Protein AF-A0A1B6JE40-F1 (afdb_monomer_lite)

InterPro domains:
  IPR001007 VWFC domain [PS01208] (186-233)
  IPR001007 VWFC domain [PS50184] (159-234)
  IPR001007 VWFC domain [SM00214] (167-233)
  IPR002919 Trypsin Inhibitor-like, cysteine rich domain [PF01826] (110-167)
  IPR014853 VWF/SSPO/Zonadhesin-like, cysteine-rich domain [PF08742] (44-107)
  IPR014853 VWF/SSPO/Zonadhesin-like, cysteine-rich domain [SM00832] (37-107)
  IPR036084 Serine protease inhibitor-like superfamily [SSF57567] (106-167)
  IPR052749 Alpha-tectorin [PTHR46160] (2-254)

pLDDT: mean 84.27, std 11.54, range [49.25, 97.31]

Secondary structure (DSSP, 8-state):
--HHHHHHHT--S---TTS----------------PPPGGG-SGGGGG-TTTTTTTTTTS-SHHHHHHHHHHHHTT---SHHHHHHHHHHHHHTT------BTTBS---PPTT-EEEEEE-SS--BTTTHHHHHH-GGG--SPPEEEEEPPTTEEEETTEEEEGGGSS-SSTT---TT-EEEEETTEEEEEETTTEEEEEEPPPPSSPP-PPTTEEEEEE---TT-SS-EEEEEEPP------PPPPP-----TTEEEEEEE-TTS-EEEEEEESSTT---

Foldseek 3Di:
DDPVVVVVVPDDDDDDVVPDCPVDPDLPPPVDPQDADPPVPHLLCLCVVCLFPVVQCVPDPSVVLSVVLSVCSSSVNRPAVVSVVVSQVVSLVVVHFTPNDDPVHPHDDDDPQWDWDSWALQDFFALVCVVVCVVPSVVPVGGTHTDTHHDPPWGDDPNHTDHSQQSDAL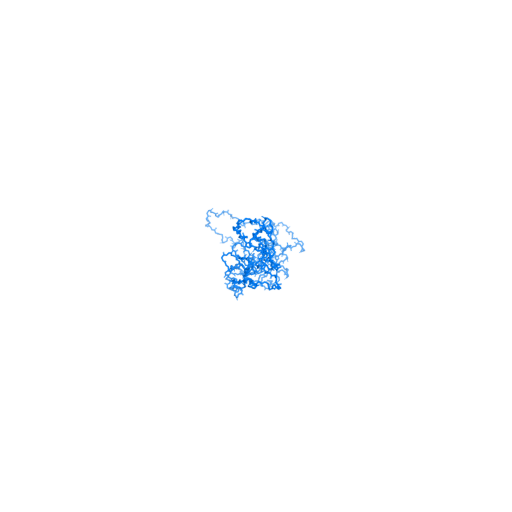DPVRHTAADWDDPALQKIWHQHPPSHIDIDGHDEDPDFPDDDPQWDWDWDDDDSNDPYTDIDTDGDDPPPPPPDDDEDEDDEDDQWDWDWDQDPVRDIYIDTAGVVNPPDD

Radius of gyration: 49.71 Å; chains: 1; bounding box: 107×52×148 Å

Structure (mmCIF, N/CA/C/O backbone):
data_AF-A0A1B6JE40-F1
#
_entry.id   AF-A0A1B6JE40-F1
#
loop_
_atom_site.group_PDB
_atom_site.id
_atom_site.type_symbol
_atom_site.label_atom_id
_atom_site.label_alt_id
_atom_site.label_comp_id
_atom_site.label_asym_id
_atom_site.label_entity_id
_atom_site.label_seq_id
_atom_site.pdbx_PDB_ins_code
_atom_site.Cartn_x
_atom_site.Cartn_y
_atom_site.Cartn_z
_atom_site.occupancy
_atom_site.B_iso_or_equiv
_atom_site.auth_seq_id
_atom_site.auth_comp_id
_atom_site.auth_asym_id
_atom_site.auth_atom_id
_atom_site.pdbx_PDB_model_num
ATOM 1 N N . GLU A 1 1 ? 23.973 5.452 -40.597 1.00 54.62 1 GLU A N 1
ATOM 2 C CA . GLU A 1 1 ? 23.938 6.932 -40.595 1.00 54.62 1 GLU A CA 1
ATOM 3 C C . GLU A 1 1 ? 24.721 7.440 -39.391 1.00 54.62 1 GLU A C 1
ATOM 5 O O . GLU A 1 1 ? 24.883 6.682 -38.445 1.00 54.62 1 GLU A O 1
ATOM 10 N N . ASP A 1 2 ? 25.272 8.653 -39.447 1.00 77.94 2 ASP A N 1
ATOM 11 C CA . ASP A 1 2 ? 26.040 9.246 -38.343 1.00 77.94 2 ASP A CA 1
ATOM 12 C C . ASP A 1 2 ? 25.067 9.809 -37.289 1.00 77.94 2 ASP A C 1
ATOM 14 O O . ASP A 1 2 ? 24.334 10.765 -37.567 1.00 77.94 2 ASP A O 1
ATOM 18 N N . ALA A 1 3 ? 25.037 9.183 -36.109 1.00 73.81 3 ALA A N 1
ATOM 19 C CA . ALA A 1 3 ? 24.148 9.546 -35.008 1.00 73.81 3 ALA A CA 1
ATOM 20 C C . ALA A 1 3 ? 24.408 10.969 -34.493 1.00 73.81 3 ALA A C 1
ATOM 22 O O . ALA A 1 3 ? 23.453 11.685 -34.191 1.00 73.81 3 ALA A O 1
ATOM 23 N N . ASP A 1 4 ? 25.665 11.427 -34.491 1.00 75.12 4 ASP A N 1
ATOM 24 C CA . ASP A 1 4 ? 26.007 12.798 -34.104 1.00 75.12 4 ASP A CA 1
ATOM 25 C C . ASP A 1 4 ? 25.460 13.795 -35.121 1.00 75.12 4 ASP A C 1
ATOM 27 O O . ASP A 1 4 ? 24.946 14.858 -34.763 1.00 75.12 4 ASP A O 1
ATOM 31 N N . LYS A 1 5 ? 25.546 13.459 -36.412 1.00 80.50 5 LYS A N 1
ATOM 32 C CA . L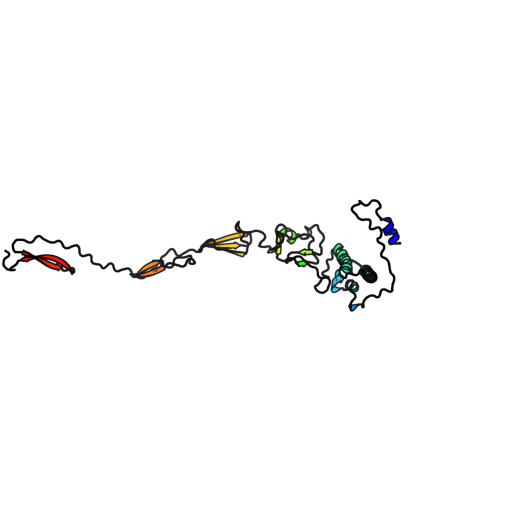YS A 1 5 ? 24.978 14.289 -37.479 1.00 80.50 5 LYS A CA 1
ATOM 33 C C . LYS A 1 5 ? 23.453 14.351 -37.386 1.00 80.50 5 LYS A C 1
ATOM 35 O O . LYS A 1 5 ? 22.890 15.437 -37.532 1.00 80.50 5 LYS A O 1
ATOM 40 N N . PHE A 1 6 ? 22.795 13.219 -37.132 1.00 83.38 6 PHE A N 1
ATOM 41 C CA . PHE A 1 6 ? 21.349 13.168 -36.926 1.00 83.38 6 PHE A CA 1
ATOM 42 C C . PHE A 1 6 ? 20.942 13.986 -35.694 1.00 83.38 6 PHE A C 1
ATOM 44 O O . PHE A 1 6 ? 20.127 14.895 -35.823 1.00 83.38 6 PHE A O 1
ATOM 51 N N . GLY A 1 7 ? 21.568 13.766 -34.535 1.00 79.62 7 GLY A N 1
ATOM 52 C CA . GLY A 1 7 ? 21.270 14.503 -33.303 1.00 79.62 7 GLY A CA 1
ATOM 53 C C . GLY A 1 7 ? 21.445 16.017 -33.458 1.00 79.62 7 GLY A C 1
ATOM 54 O O . GLY A 1 7 ? 20.560 16.788 -33.090 1.00 79.62 7 GLY A O 1
ATOM 55 N N . LYS A 1 8 ? 22.528 16.461 -34.111 1.00 80.31 8 LYS A N 1
ATOM 56 C CA . LYS A 1 8 ? 22.767 17.888 -34.402 1.00 80.31 8 LYS A CA 1
ATOM 57 C C . LYS A 1 8 ? 21.714 18.502 -35.326 1.00 80.31 8 LYS A C 1
ATOM 59 O O . LYS A 1 8 ? 21.472 19.702 -35.224 1.00 80.31 8 LYS A O 1
ATOM 64 N N . SER A 1 9 ? 21.078 17.714 -36.197 1.00 83.88 9 SER A N 1
ATOM 65 C CA . SER A 1 9 ? 20.013 18.208 -37.084 1.00 83.88 9 SER A CA 1
ATOM 66 C C . SER A 1 9 ? 18.708 18.551 -36.353 1.00 83.88 9 SER A C 1
ATOM 68 O O . SER A 1 9 ? 17.924 19.342 -36.869 1.00 83.88 9 SER A O 1
ATOM 70 N N . TRP A 1 10 ? 18.511 18.027 -35.138 1.00 82.19 10 TRP A N 1
ATOM 71 C CA . TRP A 1 10 ? 17.345 18.293 -34.285 1.00 82.19 10 TRP A CA 1
ATOM 72 C C . TRP A 1 10 ? 17.610 19.344 -33.194 1.00 82.19 10 TRP A C 1
ATOM 74 O O . TRP A 1 10 ? 16.770 19.552 -32.319 1.00 82.19 10 TRP A O 1
ATOM 84 N N . LYS A 1 11 ? 18.769 20.022 -33.219 1.00 79.31 11 LYS A N 1
ATOM 85 C CA . LYS A 1 11 ? 19.110 21.057 -32.232 1.00 79.31 11 LYS A CA 1
ATOM 86 C C . LYS A 1 11 ? 18.142 22.242 -32.349 1.00 79.31 11 LYS A C 1
ATOM 88 O O . LYS A 1 11 ? 18.110 22.923 -33.371 1.00 79.31 11 LYS A O 1
ATOM 93 N N . ALA A 1 12 ? 17.391 22.510 -31.282 1.00 79.75 12 ALA A N 1
ATOM 94 C CA . ALA A 1 12 ? 16.496 23.660 -31.206 1.00 79.75 12 ALA A CA 1
ATOM 95 C C . ALA A 1 12 ? 17.288 24.981 -31.199 1.00 79.75 12 ALA A C 1
ATOM 97 O O . ALA A 1 12 ? 18.301 25.105 -30.509 1.00 79.75 12 ALA A O 1
ATOM 98 N N . THR A 1 13 ? 16.822 25.970 -31.962 1.00 73.62 13 THR A N 1
ATOM 99 C CA . THR A 1 13 ? 17.510 27.258 -32.165 1.00 73.62 13 THR A CA 1
ATOM 100 C C . THR A 1 13 ? 16.914 28.424 -31.372 1.00 73.62 13 THR A C 1
ATOM 102 O O . THR A 1 13 ? 17.571 29.451 -31.246 1.00 73.62 13 THR A O 1
ATOM 105 N N . GLU A 1 14 ? 15.710 28.280 -30.808 1.00 71.88 14 GLU A N 1
ATOM 106 C CA . GLU A 1 14 ? 14.985 29.352 -30.102 1.00 71.88 14 GLU A CA 1
ATOM 107 C C . GLU A 1 14 ? 14.529 28.907 -28.701 1.00 71.88 14 GLU A C 1
ATOM 109 O O . GLU A 1 14 ? 13.343 28.705 -28.439 1.00 71.88 14 GLU A O 1
ATOM 114 N N . LEU A 1 15 ? 15.483 28.707 -27.787 1.00 70.69 15 LEU A N 1
ATOM 115 C CA . LEU A 1 15 ? 15.182 28.348 -26.398 1.00 70.69 15 LEU A CA 1
ATOM 116 C C . LEU A 1 15 ? 14.867 29.603 -25.554 1.00 70.69 15 LEU A C 1
ATOM 118 O O . LEU A 1 15 ? 15.573 30.608 -25.665 1.00 70.69 15 LEU A O 1
ATOM 122 N N . PRO A 1 16 ? 13.836 29.569 -24.686 1.00 76.62 16 PRO A N 1
ATOM 123 C CA . PRO A 1 16 ? 13.576 30.626 -23.712 1.00 76.62 16 PRO A CA 1
ATOM 124 C C . PRO A 1 16 ? 14.787 30.870 -22.791 1.00 76.62 16 PRO A C 1
ATOM 126 O O . PRO A 1 16 ? 15.416 29.897 -22.379 1.00 76.62 16 PRO A O 1
ATOM 129 N N . PRO A 1 17 ? 15.050 32.114 -22.338 1.00 66.94 17 PRO A N 1
ATOM 130 C CA . PRO A 1 17 ? 16.210 32.450 -21.493 1.00 66.94 17 PRO A CA 1
ATOM 131 C C . PRO A 1 17 ? 16.305 31.692 -20.154 1.00 66.94 17 PRO A C 1
ATOM 133 O O . PRO A 1 17 ? 17.340 31.727 -19.498 1.00 66.94 17 PRO A O 1
ATOM 136 N N . VAL A 1 18 ? 15.211 31.055 -19.721 1.00 68.19 18 VAL A N 1
ATOM 137 C CA . VAL A 1 18 ? 15.103 30.259 -18.485 1.00 68.19 18 VAL A CA 1
ATOM 138 C C . VAL A 1 18 ? 15.736 28.872 -18.612 1.00 68.19 18 VAL A C 1
ATOM 140 O O . VAL A 1 18 ? 16.151 28.297 -17.609 1.00 68.19 18 VAL A O 1
ATOM 143 N N . LEU A 1 19 ? 15.813 28.327 -19.825 1.00 62.00 19 LEU A N 1
ATOM 144 C CA . LEU A 1 19 ? 16.483 27.061 -20.090 1.00 62.00 19 LEU A CA 1
ATOM 145 C C . LEU A 1 19 ? 17.926 27.408 -20.450 1.00 62.00 19 LEU A C 1
ATOM 147 O O . LEU A 1 19 ? 18.177 27.985 -21.504 1.00 62.00 19 LEU A O 1
ATOM 151 N N . GLY A 1 20 ? 18.856 27.157 -19.529 1.00 57.12 20 GLY A N 1
ATOM 152 C CA . GLY A 1 20 ? 20.263 27.514 -19.701 1.00 57.12 20 GLY A CA 1
ATOM 153 C C . GLY A 1 20 ? 20.856 27.030 -21.030 1.00 57.12 20 GLY A C 1
ATOM 154 O O . GLY A 1 20 ? 20.424 26.039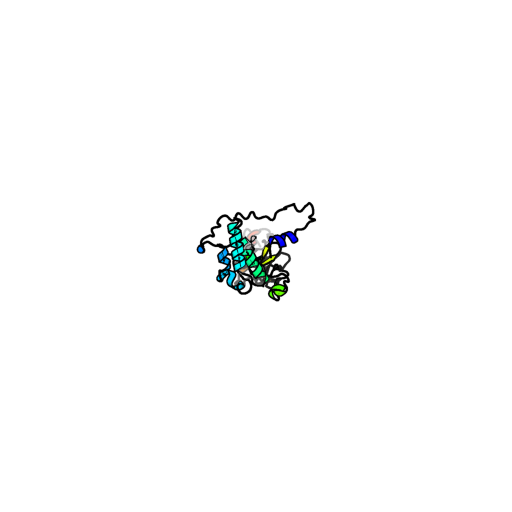 -21.616 1.00 57.12 20 GLY A O 1
ATOM 155 N N . THR A 1 21 ? 21.877 27.737 -21.507 1.00 56.97 21 THR A N 1
ATOM 156 C CA . THR A 1 21 ? 22.615 27.407 -22.730 1.00 56.97 21 THR A CA 1
ATOM 157 C C . THR A 1 21 ? 23.641 26.304 -22.454 1.00 56.97 21 THR A C 1
ATOM 159 O O . THR A 1 21 ? 24.846 26.559 -22.447 1.00 56.97 21 THR A O 1
ATOM 162 N N . GLU A 1 22 ? 23.202 25.072 -22.198 1.00 54.66 22 GLU A N 1
ATOM 163 C CA . GLU A 1 22 ? 24.118 23.934 -22.334 1.00 54.66 22 GLU A CA 1
ATOM 164 C C . GLU A 1 22 ? 24.327 23.669 -23.827 1.00 54.66 22 GLU A C 1
ATOM 166 O O . GLU A 1 22 ? 23.546 23.006 -24.504 1.00 54.66 22 GLU A O 1
ATOM 171 N N . GLU A 1 23 ? 25.372 24.279 -24.384 1.00 54.62 23 GLU A N 1
ATOM 172 C CA . GLU A 1 23 ? 25.627 24.255 -25.827 1.00 54.62 23 GLU A CA 1
ATOM 173 C C . GLU A 1 23 ? 26.258 22.946 -26.326 1.00 54.62 23 GLU A C 1
ATOM 175 O O . GLU A 1 23 ? 26.416 22.774 -27.541 1.00 54.62 23 GLU A O 1
ATOM 180 N N . GLN A 1 24 ? 26.619 22.026 -25.425 1.00 55.69 24 GLN A N 1
ATOM 181 C CA . GLN A 1 24 ? 27.422 20.847 -25.745 1.00 55.69 24 GLN A CA 1
ATOM 182 C C . GLN A 1 24 ? 26.894 19.575 -25.066 1.00 55.69 24 GLN A C 1
ATOM 184 O O . GLN A 1 24 ? 27.217 19.300 -23.918 1.00 55.69 24 GLN A O 1
ATOM 189 N N . CYS A 1 25 ? 26.207 18.719 -25.830 1.00 54.91 25 CYS A N 1
ATOM 190 C CA . CYS A 1 25 ? 26.111 17.279 -25.544 1.00 54.91 25 CYS A CA 1
ATOM 191 C C . CYS A 1 25 ? 27.370 16.549 -26.051 1.00 54.91 25 CYS A C 1
ATOM 193 O O . CYS A 1 25 ? 27.283 15.525 -26.722 1.00 54.91 25 CYS A O 1
ATOM 195 N N . SER A 1 26 ? 28.551 17.124 -25.825 1.00 52.94 26 SER A N 1
ATOM 196 C CA . SER A 1 26 ? 29.811 16.543 -26.281 1.00 52.94 26 SER A CA 1
ATOM 197 C C . SER A 1 26 ? 30.397 15.722 -25.143 1.00 52.94 26 SER A C 1
ATOM 199 O O . SER A 1 26 ? 31.055 16.264 -24.257 1.00 52.94 26 SER A O 1
ATOM 201 N N . VAL A 1 27 ? 30.173 14.409 -25.160 1.00 53.91 27 VAL A N 1
ATOM 202 C CA . VAL A 1 27 ? 30.960 13.506 -24.317 1.00 53.91 27 VAL A CA 1
ATOM 203 C C . VAL A 1 27 ? 32.383 13.549 -24.868 1.00 53.91 27 VAL A C 1
ATOM 205 O O . VAL A 1 27 ? 32.618 13.199 -26.024 1.00 53.91 27 VAL A O 1
ATOM 208 N N . ASN A 1 28 ? 33.344 14.035 -24.079 1.00 51.16 28 ASN A N 1
ATOM 209 C CA . ASN A 1 28 ? 34.757 13.869 -24.407 1.00 51.16 28 ASN A CA 1
ATOM 210 C C . ASN A 1 28 ? 35.045 12.368 -24.380 1.00 51.16 28 ASN A C 1
ATOM 212 O O . ASN A 1 28 ? 35.294 11.798 -23.319 1.00 51.16 28 ASN A O 1
ATOM 216 N N . VAL A 1 29 ? 34.975 11.726 -25.547 1.00 54.84 29 VAL A N 1
ATOM 217 C CA . VAL A 1 29 ? 35.311 10.316 -25.719 1.00 54.84 29 VAL A CA 1
ATOM 218 C C . VAL A 1 29 ? 36.821 10.193 -25.564 1.00 54.84 29 VAL A C 1
ATOM 220 O O . VAL A 1 29 ? 37.583 10.179 -26.532 1.00 54.84 29 VAL A O 1
ATOM 223 N N . ASN A 1 30 ? 37.277 10.133 -24.319 1.00 54.28 30 ASN A N 1
ATOM 224 C CA . ASN A 1 30 ? 38.622 9.692 -24.026 1.00 54.28 30 ASN A CA 1
ATOM 225 C C . ASN A 1 30 ? 38.615 8.177 -24.259 1.00 54.28 30 ASN A C 1
ATOM 227 O O . ASN A 1 30 ? 38.358 7.399 -23.346 1.00 54.28 30 ASN A O 1
ATOM 231 N N . LYS A 1 31 ? 38.850 7.767 -25.513 1.00 55.41 31 LYS A N 1
ATOM 232 C CA . LYS A 1 31 ? 39.090 6.382 -25.969 1.00 55.41 31 LYS A CA 1
ATOM 233 C C . LYS A 1 31 ? 40.397 5.822 -25.374 1.00 55.41 31 LYS A C 1
ATOM 235 O O . LYS A 1 31 ? 41.197 5.192 -26.057 1.00 55.41 31 LYS A O 1
ATOM 240 N N . ASN A 1 32 ? 40.655 6.088 -24.101 1.00 60.06 32 ASN A N 1
ATOM 241 C CA . ASN A 1 32 ? 41.686 5.404 -23.347 1.00 60.06 32 ASN A CA 1
ATOM 242 C C . ASN A 1 32 ? 41.165 3.998 -23.068 1.00 60.06 32 ASN A C 1
ATOM 244 O O . ASN A 1 32 ? 39.972 3.842 -22.829 1.00 60.06 32 ASN A O 1
ATOM 248 N N . ASN A 1 33 ? 42.046 2.997 -23.143 1.00 67.75 33 ASN A N 1
ATOM 249 C CA . ASN A 1 33 ? 41.743 1.572 -22.984 1.00 67.75 33 ASN A CA 1
ATOM 250 C C . ASN A 1 33 ? 40.793 1.303 -21.808 1.00 67.75 33 ASN A C 1
ATOM 252 O O . ASN A 1 33 ? 41.224 1.113 -20.669 1.00 67.75 33 ASN A O 1
ATOM 256 N N . CYS A 1 34 ? 39.496 1.286 -22.099 1.00 79.69 34 CYS A N 1
ATOM 257 C CA . CYS A 1 34 ? 38.477 0.944 -21.136 1.00 79.69 34 CYS A CA 1
ATOM 258 C C . CYS A 1 34 ? 38.606 -0.543 -20.835 1.00 79.69 34 CYS A C 1
ATOM 260 O O . CYS A 1 34 ? 38.551 -1.376 -21.739 1.00 79.69 34 CYS A O 1
ATOM 262 N N . THR A 1 35 ? 38.822 -0.864 -19.564 1.00 85.69 35 THR A N 1
ATOM 263 C CA . THR A 1 35 ? 38.851 -2.246 -19.092 1.00 85.69 35 THR A CA 1
ATOM 264 C C . THR A 1 35 ? 37.553 -2.497 -18.344 1.00 85.69 35 THR A C 1
ATOM 266 O O . THR A 1 35 ? 37.288 -1.857 -17.325 1.00 85.69 35 THR A O 1
ATOM 269 N N . LEU A 1 36 ? 36.738 -3.396 -18.886 1.00 87.81 36 LEU A N 1
ATOM 270 C CA . LEU A 1 36 ? 35.494 -3.828 -18.263 1.00 87.81 36 LEU A CA 1
ATOM 271 C C . LEU A 1 36 ? 35.786 -4.693 -17.026 1.00 87.81 36 LEU A C 1
ATOM 273 O O . LEU A 1 36 ? 36.850 -5.323 -16.954 1.00 87.81 36 LEU A O 1
ATOM 277 N N . PRO A 1 37 ? 34.875 -4.725 -16.042 1.00 87.25 37 PRO A N 1
ATOM 278 C CA . PRO A 1 37 ? 35.023 -5.594 -14.886 1.00 87.25 37 PRO A CA 1
ATOM 279 C C . PRO A 1 37 ? 34.962 -7.077 -15.300 1.00 87.25 37 PRO A C 1
ATOM 281 O O . PRO A 1 37 ? 34.428 -7.418 -16.357 1.00 87.25 37 PRO A O 1
ATOM 284 N N . PRO A 1 38 ? 35.493 -7.994 -14.471 1.00 89.31 38 PRO A N 1
ATOM 285 C CA . PRO A 1 38 ? 35.276 -9.425 -14.657 1.00 89.31 38 PRO A CA 1
ATOM 286 C C . PRO A 1 38 ? 33.781 -9.756 -14.671 1.00 89.31 38 PRO A C 1
ATOM 288 O O . PRO A 1 38 ? 33.017 -9.153 -13.921 1.00 89.31 38 PRO A O 1
ATOM 291 N N . ALA A 1 39 ? 33.378 -10.764 -15.450 1.00 88.50 39 ALA A N 1
ATOM 292 C CA . ALA A 1 39 ? 31.968 -11.113 -15.658 1.00 88.50 39 ALA A CA 1
ATOM 293 C C . ALA A 1 39 ? 31.173 -11.360 -14.358 1.00 88.50 39 ALA A C 1
ATOM 295 O O . ALA A 1 39 ? 29.982 -11.078 -14.292 1.00 88.50 39 ALA A O 1
ATOM 296 N N . GLU A 1 40 ? 31.829 -11.858 -13.308 1.00 87.25 40 GLU A N 1
ATOM 297 C CA . GLU A 1 40 ? 31.240 -12.077 -11.978 1.00 87.25 40 GLU A CA 1
ATOM 298 C C . GLU A 1 40 ? 30.830 -10.784 -11.252 1.00 87.25 40 GLU A C 1
ATOM 300 O O . GLU A 1 40 ? 29.885 -10.799 -10.465 1.00 87.25 40 GLU A O 1
ATOM 305 N N . ASN A 1 41 ? 31.498 -9.668 -11.555 1.00 86.19 41 ASN A N 1
ATOM 306 C CA . ASN A 1 41 ? 31.258 -8.347 -10.969 1.00 86.19 41 ASN A CA 1
ATOM 307 C C . ASN A 1 41 ? 30.664 -7.355 -11.980 1.00 86.19 41 ASN A C 1
ATOM 309 O O . ASN A 1 41 ? 30.508 -6.174 -11.670 1.00 86.19 41 ASN A O 1
ATOM 313 N N . ASP A 1 42 ? 30.359 -7.814 -13.192 1.00 91.12 42 ASP A N 1
ATOM 314 C CA . ASP A 1 42 ? 29.813 -6.981 -14.251 1.00 91.12 42 ASP A CA 1
ATOM 315 C C . ASP A 1 42 ? 28.295 -6.849 -14.095 1.00 91.12 42 ASP A C 1
ATOM 317 O O . ASP A 1 42 ? 27.524 -7.782 -14.347 1.00 91.12 42 ASP A O 1
ATOM 321 N N . LEU A 1 43 ? 27.858 -5.665 -13.667 1.00 90.81 43 LEU A N 1
ATOM 322 C CA . LEU A 1 43 ? 26.443 -5.362 -13.511 1.00 90.81 43 LEU A CA 1
ATOM 323 C C . LEU A 1 43 ? 25.707 -5.354 -14.859 1.00 90.81 43 LEU A C 1
ATOM 325 O O . LEU A 1 43 ? 24.546 -5.750 -14.908 1.00 90.81 43 LEU A O 1
ATOM 329 N N . CYS A 1 44 ? 26.363 -4.965 -15.954 1.00 93.62 44 CYS A N 1
ATOM 330 C CA . CYS A 1 44 ? 25.741 -4.897 -17.275 1.00 93.62 44 CYS A CA 1
ATOM 331 C C . CYS A 1 44 ? 25.298 -6.285 -17.750 1.00 93.62 44 CYS A C 1
ATOM 333 O O . CYS A 1 44 ? 24.228 -6.436 -18.340 1.00 93.62 44 CYS A O 1
ATOM 335 N N . LEU A 1 45 ? 26.058 -7.329 -17.400 1.00 94.50 45 LEU A N 1
ATOM 336 C CA . LEU A 1 45 ? 25.696 -8.714 -17.712 1.00 94.50 45 LEU A CA 1
ATOM 337 C C . LEU A 1 45 ? 24.463 -9.208 -16.941 1.00 94.50 45 LEU A C 1
ATOM 339 O O . LEU A 1 45 ? 23.883 -10.221 -17.333 1.00 94.50 45 LEU A O 1
ATOM 343 N N . LYS A 1 46 ? 23.987 -8.491 -15.908 1.00 94.50 46 LYS A N 1
ATOM 344 C CA . LYS A 1 46 ? 22.699 -8.804 -15.263 1.00 94.50 46 LYS A CA 1
ATOM 345 C C . LYS A 1 46 ? 21.529 -8.688 -16.229 1.00 94.50 46 LYS A C 1
ATOM 347 O O . LYS A 1 46 ? 20.566 -9.423 -16.058 1.00 94.50 46 LYS A O 1
ATOM 352 N N . LEU A 1 47 ? 21.621 -7.860 -17.271 1.00 95.38 47 LEU A N 1
ATOM 353 C CA . LEU A 1 47 ? 20.596 -7.777 -18.316 1.00 95.38 47 LEU A CA 1
ATOM 354 C C . LEU A 1 47 ? 20.401 -9.103 -19.065 1.00 95.38 47 LEU A C 1
ATOM 356 O O . LEU A 1 47 ? 19.318 -9.352 -19.587 1.00 95.38 47 LEU A O 1
ATOM 360 N N . LEU A 1 48 ? 21.416 -9.974 -19.082 1.00 95.69 48 LEU A N 1
ATOM 361 C CA . LEU A 1 48 ? 21.362 -11.312 -19.678 1.00 95.69 48 LEU A CA 1
ATOM 362 C C . LEU A 1 48 ? 20.893 -12.389 -18.686 1.00 95.69 48 LEU A C 1
ATOM 364 O O . LEU A 1 48 ? 20.693 -13.541 -19.073 1.00 95.69 48 LEU A O 1
ATOM 368 N N . ASP A 1 49 ? 20.695 -12.041 -17.414 1.00 94.75 49 ASP A N 1
ATOM 369 C CA . ASP A 1 49 ? 20.223 -12.976 -16.400 1.00 94.75 49 ASP A CA 1
ATOM 370 C C . ASP A 1 49 ? 18.754 -13.337 -16.653 1.00 94.75 49 ASP A C 1
ATOM 372 O O . ASP A 1 49 ? 17.834 -12.525 -16.501 1.00 94.75 49 ASP A O 1
ATOM 376 N N . THR A 1 50 ? 18.523 -14.593 -17.028 1.00 95.25 50 THR A N 1
ATOM 377 C CA . THR A 1 50 ? 17.178 -15.108 -17.306 1.00 95.25 50 THR A CA 1
ATOM 378 C C . THR A 1 50 ? 16.244 -15.094 -16.091 1.00 95.25 50 THR A C 1
ATOM 380 O O . THR A 1 50 ? 15.029 -15.005 -16.275 1.00 95.25 50 THR A O 1
ATOM 383 N N . ALA A 1 51 ? 16.768 -15.128 -14.861 1.00 93.81 51 ALA A N 1
ATOM 384 C CA . ALA A 1 51 ? 15.953 -15.061 -13.651 1.00 93.81 51 ALA A CA 1
ATOM 385 C C . ALA A 1 51 ? 15.402 -13.646 -13.407 1.00 93.81 51 ALA A C 1
ATOM 387 O O . ALA A 1 51 ? 14.270 -13.498 -12.947 1.00 93.81 51 ALA A O 1
ATOM 388 N N . LEU A 1 52 ? 16.177 -12.613 -13.749 1.00 93.44 52 LEU A N 1
ATOM 389 C CA . LEU A 1 52 ? 15.799 -11.209 -13.561 1.00 93.44 52 LEU A CA 1
ATOM 390 C C . LEU A 1 52 ? 15.023 -10.662 -14.766 1.00 93.44 52 LEU A C 1
ATOM 392 O O . LEU A 1 52 ? 13.938 -10.097 -14.618 1.00 93.44 52 LEU A O 1
ATOM 396 N N . PHE A 1 53 ? 15.570 -10.866 -15.966 1.00 95.75 53 PHE A N 1
ATOM 397 C CA . PHE A 1 53 ? 15.147 -10.199 -17.198 1.00 95.75 53 PHE A CA 1
ATOM 398 C C . PHE A 1 53 ? 14.633 -11.156 -18.282 1.00 95.75 53 PHE A C 1
ATOM 400 O O . PHE A 1 53 ? 14.060 -10.709 -19.275 1.00 95.75 53 PHE A O 1
ATOM 407 N N . GLY A 1 54 ? 14.735 -12.474 -18.072 1.00 95.69 54 GLY A N 1
ATOM 408 C CA . GLY A 1 54 ? 14.434 -13.491 -19.090 1.00 95.69 54 GLY A CA 1
ATOM 409 C C . GLY A 1 54 ? 13.030 -13.436 -19.684 1.00 95.69 54 GLY A C 1
ATOM 410 O O . GLY A 1 54 ? 12.840 -13.768 -20.851 1.00 95.69 54 GLY A O 1
ATOM 411 N N . ARG A 1 55 ? 12.038 -12.952 -18.923 1.00 94.88 55 ARG A N 1
ATOM 412 C CA . ARG A 1 55 ? 10.666 -12.769 -19.432 1.00 94.88 55 ARG A CA 1
ATOM 413 C C . ARG A 1 55 ? 10.568 -11.729 -20.552 1.00 94.88 55 ARG A C 1
ATOM 415 O O . ARG A 1 55 ? 9.608 -11.773 -21.309 1.00 94.88 55 ARG A O 1
ATOM 422 N N . CYS A 1 56 ? 11.530 -10.817 -20.648 1.00 96.88 56 CYS A N 1
ATOM 423 C CA . CYS A 1 56 ? 11.553 -9.748 -21.638 1.00 96.88 56 CYS A CA 1
ATOM 424 C C . CYS A 1 56 ? 12.476 -10.032 -22.830 1.00 96.88 56 CYS A C 1
ATOM 426 O O . CYS A 1 56 ? 12.249 -9.492 -23.908 1.00 96.88 56 CYS A O 1
ATOM 428 N N . HIS A 1 57 ? 13.460 -10.929 -22.687 1.00 97.31 57 HIS A N 1
ATOM 429 C CA . HIS A 1 57 ? 14.442 -11.233 -23.742 1.00 97.31 57 HIS A CA 1
ATOM 430 C C . HIS A 1 57 ? 13.808 -11.619 -25.088 1.00 97.31 57 HIS A C 1
ATOM 432 O O . HIS A 1 57 ? 14.402 -11.395 -26.135 1.00 97.31 57 HIS A O 1
ATOM 438 N N . ALA A 1 58 ? 12.598 -12.188 -25.070 1.00 95.62 58 ALA A N 1
ATOM 439 C CA . ALA A 1 58 ? 11.866 -12.576 -26.275 1.00 95.62 58 ALA A CA 1
ATOM 440 C C . ALA A 1 58 ? 11.238 -11.398 -27.048 1.00 95.62 58 ALA A C 1
ATOM 442 O O . ALA A 1 58 ? 10.867 -11.572 -28.206 1.00 95.62 58 ALA A O 1
ATOM 443 N N . VAL A 1 59 ? 11.072 -10.234 -26.412 1.00 96.88 59 VAL A N 1
ATOM 444 C CA . VAL A 1 59 ? 10.413 -9.054 -26.999 1.00 96.88 59 VAL A CA 1
ATOM 445 C C . VAL A 1 59 ? 11.328 -7.836 -27.102 1.00 96.88 59 VAL A C 1
ATOM 447 O O . VAL A 1 59 ? 11.117 -7.006 -27.981 1.00 96.88 59 VAL A O 1
ATOM 450 N N . VAL A 1 60 ? 12.348 -7.738 -26.245 1.00 97.25 60 VAL A N 1
ATOM 451 C CA . VAL A 1 60 ? 13.356 -6.674 -26.270 1.00 97.25 60 VAL A CA 1
ATOM 452 C C . VAL A 1 60 ? 14.735 -7.321 -26.215 1.00 97.25 60 VAL A C 1
ATOM 454 O O . VAL A 1 60 ? 15.067 -8.027 -25.261 1.00 97.25 60 VAL A O 1
ATOM 457 N N . GLU A 1 61 ? 15.552 -7.064 -27.232 1.00 96.81 61 GLU A N 1
ATOM 458 C CA . GLU A 1 61 ? 16.918 -7.576 -27.314 1.00 96.81 61 GLU A CA 1
ATOM 459 C C . GLU A 1 61 ? 17.808 -6.905 -26.247 1.00 96.81 61 GLU A C 1
ATOM 461 O O . GLU A 1 61 ? 17.873 -5.675 -26.201 1.00 96.81 61 GLU A O 1
ATOM 466 N N . PRO A 1 62 ? 18.481 -7.665 -25.361 1.00 96.88 62 PRO A N 1
ATOM 467 C CA . PRO A 1 62 ? 19.269 -7.085 -24.270 1.00 96.88 62 PRO A CA 1
ATOM 468 C C . PRO A 1 62 ? 20.648 -6.566 -24.707 1.00 96.88 62 PRO A C 1
ATOM 470 O O . PRO A 1 62 ? 21.200 -5.689 -24.045 1.00 96.88 62 PRO A O 1
ATOM 473 N N . GLU A 1 63 ? 21.214 -7.067 -25.810 1.00 96.31 63 GLU A N 1
ATOM 474 C CA . GLU A 1 63 ? 22.586 -6.751 -26.245 1.00 96.31 63 GLU A CA 1
ATOM 475 C C . GLU A 1 63 ? 22.850 -5.243 -26.453 1.00 96.31 63 GLU A C 1
ATOM 477 O O . GLU A 1 63 ? 23.854 -4.748 -25.932 1.00 96.31 63 GLU A O 1
ATOM 482 N N . PRO A 1 64 ? 21.959 -4.456 -27.094 1.00 95.69 64 PRO A N 1
ATOM 483 C CA . PRO A 1 64 ? 22.135 -3.006 -27.197 1.00 95.69 64 PRO A CA 1
ATOM 484 C C . PRO A 1 64 ? 22.244 -2.306 -25.837 1.00 95.69 64 PRO A C 1
ATOM 486 O O . PRO A 1 64 ? 23.030 -1.376 -25.682 1.00 95.69 64 PRO A O 1
ATOM 489 N N . PHE A 1 65 ? 21.491 -2.765 -24.836 1.00 95.94 65 PHE A N 1
ATOM 490 C CA . PHE A 1 65 ? 21.493 -2.180 -23.496 1.00 95.94 65 PHE A CA 1
ATOM 491 C C . PHE A 1 65 ? 22.741 -2.578 -22.701 1.00 95.94 65 PHE A C 1
ATOM 493 O O . PHE A 1 65 ? 23.280 -1.753 -21.966 1.00 95.94 65 PHE A O 1
ATOM 500 N N . VAL A 1 66 ? 23.251 -3.800 -22.897 1.00 95.25 66 VAL A N 1
ATOM 501 C CA . VAL A 1 66 ? 24.555 -4.222 -22.356 1.00 95.25 66 VAL A CA 1
ATOM 502 C C . VAL A 1 66 ? 25.668 -3.331 -22.907 1.00 95.25 66 VAL A C 1
ATOM 504 O O . VAL A 1 66 ? 26.464 -2.808 -22.131 1.00 95.25 66 VAL A O 1
ATOM 507 N N . ASN A 1 67 ? 25.678 -3.089 -24.221 1.00 93.19 67 ASN A N 1
ATOM 508 C CA . ASN A 1 67 ? 26.674 -2.230 -24.860 1.00 93.19 67 ASN A CA 1
ATOM 509 C C . ASN A 1 67 ? 26.607 -0.789 -24.334 1.00 93.19 67 ASN A C 1
ATOM 511 O O . ASN A 1 67 ? 27.637 -0.230 -23.971 1.00 93.19 67 ASN A O 1
ATOM 515 N N . LEU A 1 68 ? 25.405 -0.214 -24.207 1.00 91.12 68 LEU A N 1
ATOM 516 C CA . LEU A 1 68 ? 25.219 1.120 -23.619 1.00 91.12 68 LEU A CA 1
ATOM 517 C C . LEU A 1 68 ? 25.698 1.188 -22.159 1.00 91.12 68 LEU A C 1
ATOM 519 O O . LEU A 1 68 ? 26.329 2.166 -21.759 1.00 91.12 68 LEU A O 1
ATOM 523 N N . CYS A 1 69 ? 25.449 0.142 -21.369 1.00 93.31 69 CYS A N 1
ATOM 524 C CA . CYS A 1 69 ? 25.939 0.043 -19.994 1.00 93.31 69 CYS A CA 1
ATOM 525 C C . CYS A 1 69 ? 27.478 -0.023 -19.937 1.00 93.31 69 CYS A C 1
ATOM 527 O O . CYS A 1 69 ? 28.109 0.672 -19.138 1.00 93.31 69 CYS A O 1
ATOM 529 N N . HIS A 1 70 ? 28.115 -0.792 -20.824 1.00 91.69 70 HIS A N 1
ATOM 530 C CA . HIS A 1 70 ? 29.576 -0.837 -20.936 1.00 91.69 70 HIS A CA 1
ATOM 531 C C . HIS A 1 70 ? 30.168 0.487 -21.428 1.00 91.69 70 HIS A C 1
ATOM 533 O O . HIS A 1 70 ? 31.209 0.911 -20.933 1.00 91.69 70 HIS A O 1
ATOM 539 N N . GLU A 1 71 ? 29.504 1.191 -22.343 1.00 88.31 71 GLU A N 1
ATOM 540 C CA . GLU A 1 71 ? 29.903 2.541 -22.753 1.00 88.31 71 GLU A CA 1
ATOM 541 C C . GLU A 1 71 ? 29.829 3.534 -21.583 1.00 88.31 71 GLU A C 1
ATOM 543 O O . GLU A 1 71 ? 30.765 4.308 -21.368 1.00 88.31 71 GLU A O 1
ATOM 548 N N . SER A 1 72 ? 28.758 3.475 -20.785 1.00 88.25 72 SER A N 1
ATOM 549 C CA . SER A 1 72 ? 28.592 4.249 -19.546 1.00 88.25 72 SER A CA 1
ATOM 550 C C . SER A 1 72 ? 29.739 3.983 -18.562 1.00 88.25 72 SER A C 1
ATOM 552 O O . SER A 1 72 ? 30.355 4.922 -18.041 1.00 88.25 72 SER A O 1
ATOM 554 N N . TRP A 1 73 ? 30.122 2.711 -18.395 1.00 87.31 73 TRP A N 1
ATOM 555 C CA . TRP A 1 73 ? 31.296 2.301 -17.617 1.00 87.31 73 TRP A CA 1
ATOM 556 C C . TRP A 1 73 ? 32.584 2.932 -18.142 1.00 87.31 73 TRP A C 1
ATOM 558 O O . TRP A 1 73 ? 33.331 3.554 -17.386 1.00 87.31 73 TRP A O 1
ATOM 568 N N . CYS A 1 74 ? 32.825 2.845 -19.448 1.00 86.75 74 CYS A N 1
ATOM 569 C CA . CYS A 1 74 ? 34.015 3.407 -20.082 1.00 86.75 74 CYS A CA 1
ATOM 570 C C . CYS A 1 74 ? 34.107 4.931 -19.982 1.00 86.75 74 CYS A C 1
ATOM 572 O O . CYS A 1 74 ? 35.206 5.487 -19.960 1.00 86.75 74 CYS A O 1
ATOM 574 N N . HIS A 1 75 ? 32.968 5.613 -19.889 1.00 83.19 75 HIS A N 1
ATOM 575 C CA . HIS A 1 75 ? 32.905 7.055 -19.687 1.00 83.19 75 HIS A CA 1
ATOM 576 C C . HIS A 1 75 ? 32.984 7.476 -18.210 1.00 83.19 75 HIS A C 1
ATOM 578 O O . HIS A 1 75 ? 32.934 8.671 -17.933 1.00 83.19 75 HIS A O 1
ATOM 584 N N . ASN A 1 76 ? 33.160 6.537 -17.269 1.00 77.62 76 ASN A N 1
ATOM 585 C CA . ASN A 1 76 ? 33.056 6.765 -15.819 1.00 77.62 76 ASN A CA 1
ATOM 586 C C . ASN A 1 76 ? 31.709 7.386 -15.396 1.00 77.62 76 ASN A C 1
ATOM 588 O O . ASN A 1 76 ? 31.632 8.066 -14.375 1.00 77.62 76 ASN A O 1
ATOM 592 N N . ASN A 1 77 ? 30.659 7.143 -16.183 1.00 76.50 77 ASN A N 1
ATOM 593 C CA . ASN A 1 77 ? 29.288 7.582 -15.924 1.00 76.50 77 ASN A CA 1
ATOM 594 C C . ASN A 1 77 ? 28.395 6.436 -15.428 1.00 76.50 77 ASN A C 1
ATOM 596 O O . ASN A 1 77 ? 27.212 6.650 -15.190 1.00 76.50 77 ASN A O 1
ATOM 600 N N . HIS A 1 78 ? 28.956 5.240 -15.244 1.00 78.19 78 HIS A N 1
ATOM 601 C CA . HIS A 1 78 ? 28.244 4.108 -14.670 1.00 78.19 78 HIS A CA 1
ATOM 602 C C . HIS A 1 78 ? 27.819 4.404 -13.233 1.00 78.19 78 HIS A C 1
ATOM 604 O O . HIS A 1 78 ? 28.654 4.589 -12.344 1.00 78.19 78 HIS A O 1
ATOM 610 N N . THR A 1 79 ? 26.511 4.396 -12.995 1.00 76.12 79 THR A N 1
ATOM 611 C CA . THR A 1 79 ? 25.928 4.598 -11.660 1.00 76.12 79 THR A CA 1
ATOM 612 C C . THR A 1 79 ? 25.203 3.351 -11.154 1.00 76.12 79 THR A C 1
ATOM 614 O O . THR A 1 79 ? 24.416 3.418 -10.208 1.00 76.12 79 THR A O 1
ATOM 617 N N . GLY A 1 80 ? 25.416 2.206 -11.801 1.00 83.94 80 GLY A N 1
ATOM 618 C CA . GLY A 1 80 ? 24.809 0.938 -11.433 1.00 83.94 80 GLY A CA 1
ATOM 619 C C . GLY A 1 80 ? 23.380 0.805 -11.953 1.00 83.94 80 GLY A C 1
ATOM 620 O O . GLY A 1 80 ? 23.141 0.375 -13.076 1.00 83.94 80 GLY A O 1
ATOM 621 N N . CYS A 1 81 ? 22.401 1.162 -11.125 1.00 90.38 81 CYS A N 1
ATOM 622 C CA . CYS A 1 81 ? 20.987 0.875 -11.389 1.00 90.38 81 CYS A CA 1
ATOM 623 C C . CYS A 1 81 ? 20.411 1.628 -12.585 1.00 90.38 81 CYS A C 1
ATOM 625 O O . CYS A 1 81 ? 19.566 1.082 -13.292 1.00 90.38 81 CYS A O 1
ATOM 627 N N . GLN A 1 82 ? 20.900 2.843 -12.839 1.00 89.38 82 GLN A N 1
ATOM 628 C CA . GLN A 1 82 ? 20.465 3.653 -13.981 1.00 89.38 82 GLN A CA 1
ATOM 629 C C . GLN A 1 82 ? 20.824 3.012 -15.325 1.00 89.38 82 GLN A C 1
ATOM 631 O O . GLN A 1 82 ? 20.204 3.343 -16.327 1.00 89.38 82 GLN A O 1
ATOM 636 N N . ASP A 1 83 ? 21.782 2.081 -15.358 1.00 90.94 83 ASP A N 1
ATOM 637 C CA . ASP A 1 83 ? 22.133 1.359 -16.580 1.00 90.94 83 ASP A CA 1
ATOM 638 C C . ASP A 1 83 ? 21.208 0.145 -16.824 1.00 90.94 83 ASP A C 1
ATOM 640 O O . ASP A 1 83 ? 21.074 -0.320 -17.954 1.00 90.94 83 ASP A O 1
ATOM 644 N N . LEU A 1 84 ? 20.519 -0.347 -15.784 1.00 93.94 84 LEU A N 1
ATOM 645 C CA . LEU A 1 84 ? 19.550 -1.452 -15.877 1.00 93.94 84 LEU A CA 1
ATOM 646 C C . LEU A 1 84 ? 18.108 -0.965 -16.096 1.00 93.94 84 LEU A C 1
ATOM 648 O O . LEU A 1 84 ? 17.306 -1.624 -16.763 1.00 93.94 84 LEU A O 1
ATOM 652 N N . GLU A 1 85 ? 17.777 0.203 -15.547 1.00 93.69 85 GLU A N 1
ATOM 653 C CA . GLU A 1 85 ? 16.449 0.824 -15.611 1.00 93.69 85 GLU A CA 1
ATOM 654 C C . GLU A 1 85 ? 15.887 1.016 -17.029 1.00 93.69 85 GLU A C 1
ATOM 656 O O . GLU A 1 85 ? 14.705 0.720 -17.223 1.00 93.69 85 GLU A O 1
ATOM 661 N N . PRO A 1 86 ? 16.665 1.459 -18.038 1.00 93.88 86 PRO A N 1
ATOM 662 C CA . PRO A 1 86 ? 16.160 1.647 -19.393 1.00 93.88 86 PRO A CA 1
ATOM 663 C C . PRO A 1 86 ? 15.635 0.349 -19.998 1.00 93.88 86 PRO A C 1
ATOM 665 O O . PRO A 1 86 ? 14.566 0.350 -20.603 1.00 93.88 86 PRO A O 1
ATOM 668 N N . TYR A 1 87 ? 16.343 -0.763 -19.780 1.00 95.75 87 TYR A N 1
ATOM 669 C CA . TYR A 1 87 ? 15.900 -2.065 -20.265 1.00 95.75 87 TYR A CA 1
ATOM 670 C C . TYR A 1 87 ? 14.616 -2.501 -19.556 1.00 95.75 87 TYR A C 1
ATOM 672 O O . TYR A 1 87 ? 13.638 -2.854 -20.210 1.00 95.75 87 TYR A O 1
ATOM 680 N N . ALA A 1 88 ? 14.563 -2.389 -18.222 1.00 94.62 88 ALA A N 1
ATOM 681 C CA . ALA A 1 88 ? 13.353 -2.693 -17.457 1.00 94.62 88 ALA A CA 1
ATOM 682 C C . ALA A 1 88 ? 12.140 -1.852 -17.903 1.00 94.62 88 ALA A C 1
ATOM 684 O O . ALA A 1 88 ? 11.026 -2.371 -17.992 1.00 94.62 88 ALA A O 1
ATOM 685 N N . LYS A 1 89 ? 12.357 -0.571 -18.216 1.00 92.81 89 LYS A N 1
ATOM 686 C CA . LYS A 1 89 ? 11.323 0.349 -18.697 1.00 92.81 89 LYS A CA 1
ATOM 687 C C . LYS A 1 89 ? 10.840 0.000 -20.104 1.00 92.81 89 LYS A C 1
ATOM 689 O O . LYS A 1 89 ? 9.639 0.068 -20.357 1.00 92.81 89 LYS A O 1
ATOM 694 N N . GLU A 1 90 ? 11.739 -0.403 -20.997 1.00 94.69 90 GLU A N 1
ATOM 695 C CA . GLU A 1 90 ? 11.364 -0.868 -22.337 1.00 94.69 90 GLU A CA 1
ATOM 696 C C . GLU A 1 90 ? 10.523 -2.148 -22.245 1.00 94.69 90 GLU A C 1
ATOM 698 O O . GLU A 1 90 ? 9.445 -2.243 -22.831 1.00 94.69 90 GLU A O 1
ATOM 703 N N . CYS A 1 91 ? 10.932 -3.092 -21.393 1.00 94.69 91 CYS A N 1
ATOM 704 C CA . CYS A 1 91 ? 10.140 -4.281 -21.080 1.00 94.69 91 CYS A CA 1
ATOM 705 C C . CYS A 1 91 ? 8.744 -3.919 -20.565 1.00 94.69 91 CYS A C 1
ATOM 707 O O . CYS A 1 91 ? 7.737 -4.454 -21.035 1.00 94.69 91 CYS A O 1
ATOM 709 N N . GLN A 1 92 ? 8.662 -2.962 -19.646 1.00 92.44 92 GLN A N 1
ATOM 710 C CA . GLN A 1 92 ? 7.398 -2.483 -19.104 1.00 92.44 92 GLN A CA 1
ATOM 711 C C . GLN A 1 92 ? 6.507 -1.851 -20.187 1.00 92.44 92 GLN A C 1
ATOM 713 O O . GLN A 1 92 ? 5.300 -2.087 -20.185 1.00 92.44 92 GLN A O 1
ATOM 718 N N . ALA A 1 93 ? 7.077 -1.112 -21.144 1.00 90.69 93 ALA A N 1
ATOM 719 C CA . ALA A 1 93 ? 6.339 -0.535 -22.271 1.00 90.69 93 ALA A CA 1
ATOM 720 C C . ALA A 1 93 ? 5.711 -1.608 -23.182 1.00 90.69 93 ALA A C 1
ATOM 722 O O . ALA A 1 93 ? 4.656 -1.376 -23.771 1.00 90.69 93 ALA A O 1
ATOM 723 N N . THR A 1 94 ? 6.299 -2.809 -23.231 1.00 91.38 94 THR A N 1
ATOM 724 C CA . THR A 1 94 ? 5.706 -3.987 -23.895 1.00 91.38 94 THR A CA 1
ATOM 725 C C . THR A 1 94 ? 4.674 -4.736 -23.035 1.00 91.38 94 THR A C 1
ATOM 727 O O . THR A 1 94 ? 4.116 -5.744 -23.466 1.00 91.38 94 THR A O 1
ATOM 730 N N . GLY A 1 95 ? 4.399 -4.257 -21.817 1.00 88.81 95 GLY A N 1
ATOM 731 C CA . GLY A 1 95 ? 3.486 -4.878 -20.855 1.00 88.81 95 GLY A CA 1
ATOM 732 C C . GLY A 1 95 ? 4.137 -5.919 -19.937 1.00 88.81 95 GLY A C 1
ATOM 733 O O . GLY A 1 95 ? 3.430 -6.592 -19.185 1.00 88.81 95 GLY A O 1
ATOM 734 N N . ILE A 1 96 ? 5.466 -6.068 -19.966 1.00 91.94 96 ILE A N 1
ATOM 735 C CA . ILE A 1 96 ? 6.203 -7.032 -19.141 1.00 91.94 96 ILE A CA 1
ATOM 736 C C . ILE A 1 96 ? 6.883 -6.312 -17.976 1.00 91.94 96 ILE A C 1
ATOM 738 O O . ILE A 1 96 ? 7.943 -5.708 -18.111 1.00 91.94 96 ILE A O 1
ATOM 742 N N . CYS A 1 97 ? 6.294 -6.436 -16.789 1.00 90.88 97 CYS A N 1
ATOM 743 C CA . CYS A 1 97 ? 6.898 -5.957 -15.550 1.00 90.88 97 CYS A CA 1
ATOM 744 C C . CYS A 1 97 ? 7.889 -6.980 -14.974 1.00 90.88 97 CYS A C 1
ATOM 746 O O . CYS A 1 97 ? 7.531 -8.140 -14.721 1.00 90.88 97 CYS A O 1
ATOM 748 N N . LEU A 1 98 ? 9.112 -6.544 -14.686 1.00 92.44 98 LEU A N 1
ATOM 749 C CA . LEU A 1 98 ? 10.187 -7.388 -14.171 1.00 92.44 98 LEU A CA 1
ATOM 750 C C . LEU A 1 98 ? 10.464 -7.084 -12.696 1.00 92.44 98 LEU A C 1
ATOM 752 O O . LEU A 1 98 ? 10.688 -5.936 -12.336 1.00 92.44 98 LEU A O 1
ATOM 756 N N . SER A 1 99 ? 10.501 -8.110 -11.844 1.00 91.25 99 SER A N 1
ATOM 757 C CA . SER A 1 99 ? 10.905 -7.979 -10.436 1.00 91.25 99 SER A CA 1
ATOM 758 C C . SER A 1 99 ? 12.423 -8.106 -10.310 1.00 91.25 99 SER A C 1
ATOM 760 O O . SER A 1 99 ? 12.925 -9.072 -9.743 1.00 91.25 99 SER A O 1
ATOM 762 N N . TRP A 1 100 ? 13.149 -7.171 -10.920 1.00 92.62 100 TRP A N 1
ATOM 763 C CA . TRP A 1 100 ? 14.610 -7.225 -11.033 1.00 92.62 100 TRP A CA 1
ATOM 764 C C . TRP A 1 100 ? 15.336 -6.541 -9.865 1.00 92.62 100 TRP A C 1
ATOM 766 O O . TRP A 1 100 ? 16.523 -6.781 -9.654 1.00 92.62 100 TRP A O 1
ATOM 776 N N . ARG A 1 101 ? 14.628 -5.703 -9.098 1.00 93.06 101 ARG A N 1
ATOM 777 C CA . ARG A 1 101 ? 15.157 -5.032 -7.907 1.00 93.06 101 ARG A CA 1
ATOM 778 C C . ARG A 1 101 ? 15.088 -5.936 -6.683 1.00 93.06 101 ARG A C 1
ATOM 780 O O . ARG A 1 101 ? 14.100 -6.636 -6.467 1.00 93.06 101 ARG A O 1
ATOM 787 N N . GLY A 1 102 ? 16.109 -5.858 -5.843 1.00 89.44 102 GLY A N 1
ATOM 788 C CA . GLY A 1 102 ? 16.206 -6.584 -4.584 1.00 89.44 102 GLY A CA 1
ATOM 789 C C . GLY A 1 102 ? 17.120 -5.878 -3.578 1.00 89.44 102 GLY A C 1
ATOM 790 O O . GLY A 1 102 ? 17.722 -4.856 -3.906 1.00 89.44 102 GLY A O 1
ATOM 791 N N . PRO A 1 103 ? 17.244 -6.415 -2.351 1.00 88.31 103 PRO A N 1
ATOM 792 C CA . PRO A 1 103 ? 18.088 -5.828 -1.307 1.00 88.31 103 PRO A CA 1
ATOM 793 C C . PRO A 1 103 ? 19.550 -5.659 -1.740 1.00 88.31 103 PRO A C 1
ATOM 795 O O . PRO A 1 103 ? 20.164 -4.640 -1.439 1.00 88.31 103 PRO A O 1
ATOM 798 N N . ASP A 1 104 ? 20.062 -6.628 -2.503 1.00 88.62 104 ASP A N 1
ATOM 799 C CA . ASP A 1 104 ? 21.453 -6.675 -2.968 1.00 88.62 104 ASP A CA 1
ATOM 800 C C . ASP A 1 104 ? 21.630 -6.161 -4.409 1.00 88.62 104 ASP A C 1
ATOM 802 O O . ASP A 1 104 ? 22.749 -6.079 -4.912 1.00 88.62 104 ASP A O 1
ATOM 806 N N . LEU A 1 105 ? 20.533 -5.826 -5.098 1.00 89.81 105 LEU A N 1
ATOM 807 C CA . LEU A 1 105 ? 20.539 -5.369 -6.486 1.00 89.81 105 LEU A CA 1
ATOM 808 C C . LEU A 1 105 ? 19.527 -4.240 -6.657 1.00 89.81 105 LEU A C 1
ATOM 810 O O . LEU A 1 105 ? 18.339 -4.480 -6.855 1.00 89.81 105 LEU A O 1
ATOM 814 N N . CYS A 1 106 ? 20.013 -3.003 -6.615 1.00 91.19 106 CYS A N 1
ATOM 815 C CA . CYS A 1 106 ? 19.206 -1.815 -6.883 1.00 91.19 106 CYS A CA 1
ATOM 816 C C . CYS A 1 106 ? 17.969 -1.678 -5.987 1.00 91.19 106 CYS A C 1
ATOM 818 O O . CYS A 1 106 ? 16.844 -1.653 -6.499 1.00 91.19 106 CYS A O 1
ATOM 820 N N . PRO A 1 107 ? 18.162 -1.571 -4.657 1.00 91.50 107 PRO A N 1
ATOM 821 C CA . PRO A 1 107 ? 17.059 -1.446 -3.718 1.00 91.50 107 PRO A CA 1
ATOM 822 C C . PRO A 1 107 ? 16.195 -0.228 -4.058 1.00 91.50 107 PRO A C 1
ATOM 824 O O . PRO A 1 107 ? 16.697 0.876 -4.267 1.00 91.50 107 PRO A O 1
ATOM 827 N N . TYR A 1 108 ? 14.881 -0.439 -4.102 1.00 91.50 108 TYR A N 1
ATOM 828 C CA . TYR A 1 108 ? 13.909 0.619 -4.347 1.00 91.50 108 TYR A CA 1
ATOM 829 C C . TYR A 1 108 ? 13.380 1.150 -3.021 1.00 91.50 108 TYR A C 1
ATOM 831 O O . TYR A 1 108 ? 12.822 0.396 -2.220 1.00 91.50 108 TYR A O 1
ATOM 839 N N . GLN A 1 109 ? 13.545 2.448 -2.780 1.00 92.12 109 GLN A N 1
ATOM 840 C CA . GLN A 1 109 ? 13.176 3.046 -1.505 1.00 92.12 109 GLN A CA 1
ATOM 841 C C . GLN A 1 109 ? 11.783 3.670 -1.578 1.00 92.12 109 GLN A C 1
ATOM 843 O O . GLN A 1 109 ? 11.573 4.677 -2.250 1.00 92.12 109 GLN A O 1
ATOM 848 N N . CYS A 1 110 ? 10.833 3.063 -0.866 1.00 93.75 110 CYS A N 1
ATOM 849 C CA . CYS A 1 110 ? 9.479 3.585 -0.735 1.00 93.75 110 CYS A CA 1
ATOM 850 C C . CYS A 1 110 ? 9.314 4.456 0.515 1.00 93.75 110 CYS A C 1
ATOM 852 O O . CYS A 1 110 ? 10.000 4.228 1.518 1.00 93.75 110 CYS A O 1
ATOM 854 N N . PRO A 1 111 ? 8.386 5.431 0.489 1.00 93.50 111 PRO A N 1
ATOM 855 C CA . PRO A 1 111 ? 7.983 6.142 1.693 1.00 93.50 111 PRO A CA 1
ATOM 856 C C . PRO A 1 111 ? 7.495 5.177 2.788 1.00 93.50 111 PRO A C 1
ATOM 858 O O . PRO A 1 111 ? 7.006 4.087 2.474 1.00 93.50 111 PRO A O 1
ATOM 861 N N . PRO A 1 112 ? 7.586 5.564 4.074 1.00 92.50 112 PRO A N 1
ATOM 862 C CA . PRO A 1 112 ? 7.134 4.723 5.177 1.00 92.50 112 PRO A CA 1
ATOM 863 C C . PRO A 1 112 ? 5.683 4.256 5.002 1.00 92.50 112 PRO A C 1
ATOM 865 O O . PRO A 1 112 ? 4.804 5.051 4.678 1.00 92.50 112 PRO A O 1
ATOM 868 N N . GLY A 1 113 ? 5.435 2.967 5.240 1.00 91.50 113 GLY A N 1
ATOM 869 C CA . GLY A 1 113 ? 4.107 2.353 5.117 1.00 91.50 113 GLY A CA 1
ATOM 870 C C . GLY A 1 113 ? 3.741 1.878 3.707 1.00 91.50 113 GLY A C 1
ATOM 871 O O . GLY A 1 113 ? 2.772 1.137 3.566 1.00 91.50 113 GLY A O 1
ATOM 872 N N . LEU A 1 114 ? 4.526 2.234 2.686 1.00 94.75 114 LEU A N 1
ATOM 873 C CA . LEU A 1 114 ? 4.371 1.725 1.325 1.00 94.75 114 LEU A CA 1
ATOM 874 C C . LEU A 1 114 ? 5.386 0.617 1.028 1.00 94.75 114 LEU A C 1
ATOM 876 O O . LEU A 1 114 ? 6.479 0.567 1.595 1.00 94.75 114 LEU A O 1
ATOM 880 N N . GLN A 1 115 ? 5.027 -0.256 0.095 1.00 93.44 115 GLN A N 1
ATOM 881 C CA . GLN A 1 115 ? 5.848 -1.357 -0.383 1.00 93.44 115 GLN A CA 1
ATOM 882 C C . GLN A 1 115 ? 6.096 -1.217 -1.883 1.00 93.44 115 GLN A C 1
ATOM 884 O O . GLN A 1 115 ? 5.196 -0.873 -2.648 1.00 93.44 115 GLN A O 1
ATOM 889 N N . TYR A 1 116 ? 7.323 -1.511 -2.309 1.00 93.12 116 TYR A N 1
ATOM 890 C CA . TYR A 1 116 ? 7.662 -1.561 -3.724 1.00 93.12 116 TYR A CA 1
ATOM 891 C C . TYR A 1 116 ? 6.919 -2.705 -4.421 1.00 93.12 116 TYR A C 1
ATOM 893 O O . TYR A 1 116 ? 6.931 -3.848 -3.958 1.00 93.12 116 TYR A O 1
ATOM 901 N N . GLN A 1 117 ? 6.334 -2.395 -5.572 1.00 92.12 117 GLN A N 1
ATOM 902 C CA . GLN A 1 117 ? 5.734 -3.357 -6.476 1.00 92.12 117 GLN A CA 1
ATOM 903 C C . GLN A 1 117 ? 6.260 -3.121 -7.893 1.00 92.12 117 GLN A C 1
ATOM 905 O O . GLN A 1 117 ? 6.047 -2.067 -8.489 1.00 92.12 117 GLN A O 1
ATOM 910 N N . ALA A 1 118 ? 6.909 -4.144 -8.452 1.00 90.50 118 ALA A N 1
ATOM 911 C CA . ALA A 1 118 ? 7.463 -4.110 -9.806 1.00 90.50 118 ALA A CA 1
ATOM 912 C C . ALA A 1 118 ? 6.394 -3.928 -10.898 1.00 90.50 118 ALA A C 1
ATOM 914 O O . ALA A 1 118 ? 6.674 -3.413 -11.975 1.00 90.50 118 ALA A O 1
ATOM 915 N N . CYS A 1 119 ? 5.168 -4.376 -10.621 1.00 88.50 119 CYS A N 1
ATOM 916 C CA . CYS A 1 119 ? 4.024 -4.254 -11.518 1.00 88.50 119 CYS A CA 1
ATOM 917 C C . CYS A 1 119 ? 2.823 -3.694 -10.762 1.00 88.50 119 CYS A C 1
ATOM 919 O O . CYS A 1 119 ? 1.879 -4.424 -10.451 1.00 88.50 119 CYS A O 1
ATOM 921 N N . GLY A 1 120 ? 2.899 -2.427 -10.366 1.00 88.56 120 GLY A N 1
ATOM 922 C CA . GLY A 1 120 ? 1.728 -1.713 -9.873 1.00 88.56 120 GLY A CA 1
ATOM 923 C C . GLY A 1 120 ? 0.737 -1.475 -11.006 1.00 88.56 120 GLY A C 1
ATOM 924 O O . GLY A 1 120 ? 1.114 -1.477 -12.176 1.00 88.56 120 GLY A O 1
ATOM 925 N N . LEU A 1 121 ? -0.530 -1.257 -10.658 1.00 88.00 121 LEU A N 1
ATOM 926 C CA . LEU A 1 121 ? -1.614 -1.079 -11.630 1.00 88.00 121 LEU A CA 1
ATOM 927 C C . LEU A 1 121 ? -1.451 0.191 -12.491 1.00 88.00 121 LEU A C 1
ATOM 929 O O . LEU A 1 121 ? -2.126 0.332 -13.496 1.00 88.00 121 LEU A O 1
ATOM 933 N N . GLY A 1 122 ? -0.587 1.127 -12.083 1.00 86.81 122 GLY A N 1
ATOM 934 C CA . GLY A 1 122 ? -0.463 2.462 -12.683 1.00 86.81 122 GLY A CA 1
ATOM 935 C C . GLY A 1 122 ? -1.424 3.496 -12.078 1.00 86.81 122 GLY A C 1
ATOM 936 O O . GLY A 1 122 ? -1.281 4.690 -12.325 1.00 86.81 122 GLY A O 1
ATOM 937 N N . CYS A 1 123 ? -2.370 3.050 -11.248 1.00 89.00 123 CYS A N 1
ATOM 938 C CA . CYS A 1 123 ? -3.299 3.883 -10.492 1.00 89.00 123 CYS A CA 1
ATOM 939 C C . CYS A 1 123 ? -3.247 3.520 -9.004 1.00 89.00 123 CYS A C 1
ATOM 941 O O . CYS A 1 123 ? -3.097 2.346 -8.657 1.00 89.00 123 CYS A O 1
ATOM 943 N N . ASP A 1 124 ? -3.461 4.510 -8.138 1.00 89.62 124 ASP A N 1
ATOM 944 C CA . ASP A 1 124 ? -3.546 4.288 -6.695 1.00 89.62 124 ASP A CA 1
ATOM 945 C C . ASP A 1 124 ? -4.863 3.600 -6.314 1.00 89.62 124 ASP A C 1
ATOM 947 O O . ASP A 1 124 ? -5.958 4.026 -6.707 1.00 89.62 124 ASP A O 1
ATOM 951 N N . ILE A 1 125 ? -4.755 2.544 -5.506 1.00 92.81 125 ILE A N 1
ATOM 952 C CA . ILE A 1 125 ? -5.905 1.845 -4.929 1.00 92.81 125 ILE A CA 1
ATOM 953 C C . ILE A 1 125 ? -6.300 2.561 -3.637 1.00 92.81 125 ILE A C 1
ATOM 955 O O . ILE A 1 125 ? -5.567 2.537 -2.647 1.00 92.81 125 ILE A O 1
ATOM 959 N N . THR A 1 126 ? -7.471 3.189 -3.645 1.00 94.69 126 THR A N 1
ATOM 960 C CA . THR A 1 126 ? -8.038 3.945 -2.527 1.00 94.69 126 THR A CA 1
ATOM 961 C C . THR A 1 126 ? -9.328 3.301 -2.036 1.00 94.69 126 THR A C 1
ATOM 963 O O . THR A 1 126 ? -9.925 2.458 -2.709 1.00 94.69 126 THR A O 1
ATOM 966 N N . CYS A 1 127 ? -9.812 3.743 -0.878 1.00 93.38 127 CYS A N 1
ATOM 967 C CA . CYS A 1 127 ? -11.111 3.320 -0.356 1.00 93.38 127 CYS A CA 1
ATOM 968 C C . CYS A 1 127 ? -12.288 3.521 -1.325 1.00 93.38 127 CYS A C 1
ATOM 970 O O . CYS A 1 127 ? -13.245 2.753 -1.277 1.00 93.38 127 CYS A O 1
ATOM 972 N N . ASP A 1 128 ? -12.218 4.517 -2.209 1.00 93.06 128 ASP A N 1
ATOM 973 C CA . ASP A 1 128 ? -13.315 4.851 -3.123 1.00 93.06 128 ASP A CA 1
ATOM 974 C C . ASP A 1 128 ? -13.336 3.962 -4.374 1.00 93.06 128 ASP A C 1
ATOM 976 O O . ASP A 1 128 ? -14.380 3.788 -5.002 1.00 93.06 128 ASP A O 1
ATOM 980 N N . ASN A 1 129 ? -12.183 3.400 -4.756 1.00 93.94 129 ASN A N 1
ATOM 981 C CA . ASN A 1 129 ? -12.013 2.686 -6.023 1.00 93.94 129 ASN A CA 1
ATOM 982 C C . ASN A 1 129 ? -11.598 1.212 -5.867 1.00 93.94 129 ASN A C 1
ATOM 984 O O . ASN A 1 129 ? -11.544 0.494 -6.867 1.00 93.94 129 ASN A O 1
ATOM 988 N N . VAL A 1 130 ? -11.356 0.735 -4.641 1.00 92.75 130 VAL A N 1
ATOM 989 C CA . VAL A 1 130 ? -10.894 -0.637 -4.380 1.00 92.75 130 VAL A CA 1
ATOM 990 C C . VAL A 1 130 ? -11.813 -1.696 -5.002 1.00 92.75 130 VAL A C 1
ATOM 992 O O . VAL A 1 130 ? -11.343 -2.619 -5.667 1.00 92.75 130 VAL A O 1
ATOM 995 N N . GLU A 1 131 ? -13.133 -1.523 -4.891 1.00 91.44 131 GLU A N 1
ATOM 996 C CA . GLU A 1 131 ? -14.118 -2.428 -5.497 1.00 91.44 131 GLU A CA 1
ATOM 997 C C . GLU A 1 131 ? -14.093 -2.399 -7.029 1.00 91.44 131 GLU A C 1
ATOM 999 O O . GLU A 1 131 ? -14.290 -3.432 -7.676 1.00 91.44 131 GLU A O 1
ATOM 1004 N N . LEU A 1 132 ? -13.853 -1.223 -7.618 1.00 93.38 132 LEU A N 1
ATOM 1005 C CA . LEU A 1 132 ? -13.773 -1.047 -9.066 1.00 93.38 132 LEU A CA 1
ATOM 1006 C C . LEU A 1 132 ? -12.563 -1.800 -9.617 1.00 93.38 132 LEU A C 1
ATOM 1008 O O . LEU A 1 132 ? -12.722 -2.628 -10.513 1.00 93.38 132 LEU A O 1
ATOM 1012 N N . TYR A 1 133 ? -11.377 -1.555 -9.060 1.00 92.56 133 TYR A N 1
ATOM 1013 C CA . TYR A 1 133 ? -10.141 -2.153 -9.562 1.00 92.56 133 TYR A CA 1
ATOM 1014 C C . TYR A 1 133 ? -9.995 -3.629 -9.207 1.00 92.56 133 TYR A C 1
ATOM 1016 O O . TYR A 1 133 ? -9.388 -4.368 -9.977 1.00 92.56 133 TYR A O 1
ATOM 1024 N N . ARG A 1 134 ? -10.619 -4.108 -8.123 1.00 90.12 134 ARG A N 1
ATOM 1025 C CA . ARG A 1 134 ? -10.699 -5.552 -7.861 1.00 90.12 134 ARG A CA 1
ATOM 1026 C C . ARG A 1 134 ? -11.511 -6.285 -8.931 1.00 90.12 134 ARG A C 1
ATOM 1028 O O . ARG A 1 134 ? -11.146 -7.391 -9.320 1.00 90.12 134 ARG A O 1
ATOM 1035 N N . LYS A 1 135 ? -12.616 -5.694 -9.398 1.00 93.62 135 LYS A N 1
ATOM 1036 C CA . LYS A 1 135 ? -13.500 -6.306 -10.409 1.00 93.62 135 LYS A CA 1
ATOM 1037 C C . LYS A 1 135 ? -13.000 -6.097 -11.833 1.00 93.62 135 LYS A C 1
ATOM 1039 O O . LYS A 1 135 ? -13.169 -6.975 -12.672 1.00 93.62 135 LYS A O 1
ATOM 1044 N N . ASN A 1 136 ? -12.418 -4.936 -12.107 1.00 93.00 136 ASN A N 1
ATOM 1045 C CA . ASN A 1 136 ? -11.908 -4.566 -13.415 1.00 93.00 136 ASN A CA 1
ATOM 1046 C C . ASN A 1 136 ? -10.563 -3.830 -13.277 1.00 93.00 136 ASN A C 1
ATOM 1048 O O . ASN A 1 136 ? -10.536 -2.598 -13.314 1.00 93.00 136 ASN A O 1
ATOM 1052 N N . PRO A 1 137 ? -9.441 -4.562 -13.146 1.00 87.88 137 PRO A N 1
ATOM 1053 C CA . PRO A 1 137 ? -8.109 -3.957 -13.096 1.00 87.88 137 PRO A CA 1
ATOM 1054 C C . PRO A 1 137 ? -7.817 -3.078 -14.322 1.00 87.88 137 PRO A C 1
ATOM 1056 O O . PRO A 1 137 ? -7.227 -2.010 -14.201 1.00 87.88 137 PRO A O 1
ATOM 1059 N N . SER A 1 138 ? -8.323 -3.469 -15.496 1.00 88.25 138 SER A N 1
ATOM 1060 C CA . SER A 1 138 ? -8.183 -2.725 -16.755 1.00 88.25 138 SER A CA 1
ATOM 1061 C C . SER A 1 138 ? -8.973 -1.412 -16.803 1.00 88.25 138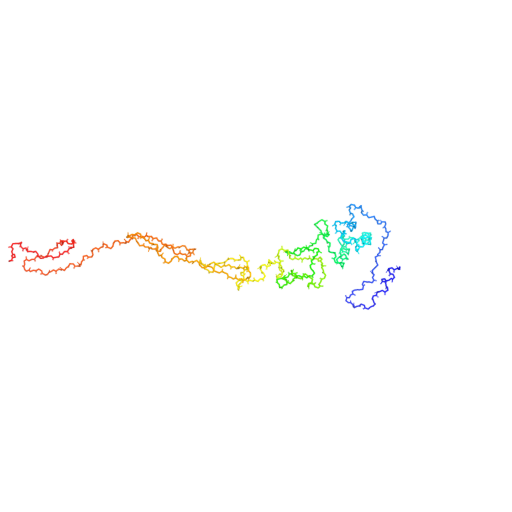 SER A C 1
ATOM 1063 O O . SER A 1 138 ? -8.873 -0.684 -17.785 1.00 88.25 138 SER A O 1
ATOM 1065 N N . ALA A 1 139 ? -9.769 -1.093 -15.774 1.00 91.44 139 ALA A N 1
ATOM 1066 C CA . ALA A 1 139 ? -10.370 0.231 -15.633 1.00 91.44 139 ALA A CA 1
ATOM 1067 C C . ALA A 1 139 ? -9.315 1.315 -15.357 1.00 91.44 139 ALA A C 1
ATOM 1069 O O . ALA A 1 139 ? -9.571 2.490 -15.617 1.00 91.44 139 ALA A O 1
ATOM 1070 N N . CYS A 1 140 ? -8.139 0.939 -14.843 1.00 90.25 140 CYS A N 1
ATOM 1071 C CA . CYS A 1 140 ? -7.004 1.845 -14.789 1.00 90.25 140 CYS A CA 1
ATOM 1072 C C . CYS A 1 140 ? -6.461 2.055 -16.209 1.00 90.25 140 CYS A C 1
ATOM 1074 O O . CYS A 1 140 ? -6.001 1.119 -16.858 1.00 90.25 140 CYS A O 1
ATOM 1076 N N . ALA A 1 141 ? -6.542 3.293 -16.698 1.00 86.88 141 ALA A N 1
ATOM 1077 C CA . ALA A 1 141 ? -6.071 3.652 -18.035 1.00 86.88 141 ALA A CA 1
ATOM 1078 C C . ALA A 1 141 ? -4.544 3.821 -18.110 1.00 86.88 141 ALA A C 1
ATOM 1080 O O . ALA A 1 141 ? -3.981 3.836 -19.205 1.00 86.88 141 ALA A O 1
ATOM 1081 N N . ALA A 1 142 ? -3.880 3.994 -16.964 1.00 86.81 142 ALA A N 1
ATOM 1082 C CA . ALA A 1 142 ? -2.432 4.101 -16.904 1.00 86.81 142 ALA A CA 1
ATOM 1083 C C . ALA A 1 142 ? -1.787 2.720 -17.123 1.00 86.81 142 ALA A C 1
ATOM 1085 O O . ALA A 1 142 ? -2.331 1.712 -16.673 1.00 86.81 142 ALA A O 1
ATOM 1086 N N . PRO A 1 143 ? -0.636 2.652 -17.811 1.00 85.56 143 PRO A N 1
ATOM 1087 C CA . PRO A 1 143 ? 0.094 1.404 -17.951 1.00 85.56 143 PRO A CA 1
ATOM 1088 C C . PRO A 1 143 ? 0.646 0.958 -16.594 1.00 85.56 143 PRO A C 1
ATOM 1090 O O . PRO A 1 143 ? 1.028 1.786 -15.764 1.00 85.56 143 PRO A O 1
ATOM 1093 N N . ASN A 1 144 ? 0.758 -0.357 -16.405 1.00 88.44 144 ASN A N 1
ATOM 1094 C CA . ASN A 1 144 ? 1.392 -0.907 -15.213 1.00 88.44 144 ASN A CA 1
ATOM 1095 C C . ASN A 1 144 ? 2.829 -0.397 -15.088 1.00 88.44 144 ASN A C 1
ATOM 1097 O O . ASN A 1 144 ? 3.549 -0.336 -16.088 1.00 88.44 144 ASN A O 1
ATOM 1101 N N . SER A 1 145 ? 3.257 -0.071 -13.870 1.00 88.44 145 SER A N 1
ATOM 1102 C CA . SER A 1 145 ? 4.592 0.470 -13.614 1.00 88.44 145 SER A CA 1
ATOM 1103 C C . SER A 1 145 ? 5.174 0.073 -12.270 1.00 88.44 145 SER A C 1
ATOM 1105 O O . SER A 1 145 ? 4.447 -0.254 -11.328 1.00 88.44 145 SER A O 1
ATOM 1107 N N . GLU A 1 146 ? 6.502 0.161 -12.168 1.00 90.38 146 GLU A N 1
ATOM 1108 C CA . GLU A 1 146 ? 7.174 0.176 -10.870 1.00 90.38 146 GLU A CA 1
ATOM 1109 C C . GLU A 1 146 ? 6.584 1.307 -10.020 1.00 90.38 146 GLU A C 1
ATOM 1111 O O . GLU A 1 146 ? 6.482 2.451 -10.471 1.00 90.38 146 GLU A O 1
ATOM 1116 N N . SER A 1 147 ? 6.131 0.983 -8.814 1.00 90.81 147 SER A N 1
ATOM 1117 C CA . SER A 1 147 ? 5.499 1.957 -7.922 1.00 90.81 147 SER A CA 1
ATOM 1118 C C . SER A 1 147 ? 5.583 1.518 -6.465 1.00 90.81 147 SER A C 1
ATOM 1120 O O . SER A 1 147 ? 5.827 0.351 -6.153 1.00 90.81 147 SER A O 1
ATOM 1122 N N . CYS A 1 148 ? 5.387 2.479 -5.566 1.00 93.44 148 CYS A N 1
ATOM 1123 C CA . CYS A 1 148 ? 5.188 2.228 -4.147 1.00 93.44 148 CYS A CA 1
ATOM 1124 C C . CYS A 1 148 ? 3.692 2.189 -3.864 1.00 93.44 148 CYS A C 1
ATOM 1126 O O . CYS A 1 148 ? 3.000 3.176 -4.096 1.00 93.44 148 CYS A O 1
ATOM 1128 N N . VAL A 1 149 ? 3.204 1.066 -3.351 1.00 93.75 149 VAL A N 1
ATOM 1129 C CA . VAL A 1 149 ? 1.778 0.827 -3.114 1.00 93.75 149 VAL A CA 1
ATOM 1130 C C . VAL A 1 149 ? 1.516 0.465 -1.658 1.00 93.75 149 VAL A C 1
ATOM 1132 O O . VAL A 1 149 ? 2.434 0.093 -0.924 1.00 93.75 149 VAL A O 1
ATOM 1135 N N . CYS A 1 150 ? 0.258 0.536 -1.229 1.00 95.31 150 CYS A N 1
ATOM 1136 C CA . CYS A 1 150 ? -0.118 -0.008 0.069 1.00 95.31 150 CYS A CA 1
ATOM 1137 C C . CYS A 1 150 ? 0.024 -1.537 0.087 1.00 95.31 150 CYS A C 1
ATOM 1139 O O . CYS A 1 150 ? -0.396 -2.202 -0.865 1.00 95.31 150 CYS A O 1
ATOM 1141 N N . PRO A 1 151 ? 0.590 -2.115 1.160 1.00 94.06 151 PRO A N 1
ATOM 1142 C CA . PRO A 1 151 ? 0.688 -3.560 1.293 1.00 94.06 151 PRO A CA 1
ATOM 1143 C C . PRO A 1 151 ? -0.711 -4.164 1.427 1.00 94.06 151 PRO A C 1
ATOM 1145 O O . PRO A 1 151 ? -1.523 -3.713 2.231 1.00 94.06 151 PRO A O 1
ATOM 1148 N N . TYR A 1 152 ? -1.003 -5.213 0.665 1.00 89.81 152 TYR A N 1
ATOM 1149 C CA . TYR A 1 152 ? -2.280 -5.920 0.769 1.00 89.81 152 TYR A CA 1
ATOM 1150 C C . TYR A 1 152 ? -2.466 -6.523 2.183 1.00 89.81 152 TYR A C 1
ATOM 1152 O O . TYR A 1 152 ? -1.515 -7.127 2.689 1.00 89.81 152 TYR A O 1
ATOM 1160 N N . PRO A 1 153 ? -3.650 -6.421 2.835 1.00 91.56 153 PRO A N 1
ATOM 1161 C CA . PRO A 1 153 ? -4.949 -5.930 2.346 1.00 91.56 153 PRO A CA 1
ATOM 1162 C C . PRO A 1 153 ? -5.270 -4.474 2.758 1.00 91.56 153 PRO A C 1
ATOM 1164 O O . PRO A 1 153 ? -6.352 -4.184 3.276 1.00 91.56 153 PRO A O 1
ATOM 1167 N N . GLN A 1 154 ? -4.322 -3.552 2.585 1.00 94.81 154 GLN A N 1
ATOM 1168 C CA . GLN A 1 154 ? -4.506 -2.127 2.868 1.00 94.81 154 GLN A CA 1
ATOM 1169 C C . GLN A 1 154 ? -4.717 -1.320 1.588 1.00 94.81 154 GLN A C 1
ATOM 1171 O O . GLN A 1 154 ? -4.274 -1.700 0.504 1.00 94.81 154 GLN A O 1
ATOM 1176 N N . VAL A 1 155 ? -5.369 -0.174 1.736 1.00 95.31 155 VAL A N 1
ATOM 1177 C CA . VAL A 1 155 ? -5.655 0.782 0.667 1.00 95.31 155 VAL A CA 1
ATOM 1178 C C . VAL A 1 155 ? -5.282 2.190 1.109 1.00 95.31 155 VAL A C 1
ATOM 1180 O O . VAL A 1 155 ? -5.184 2.486 2.301 1.00 95.31 155 VAL A O 1
ATOM 1183 N N . TRP A 1 156 ? -5.066 3.074 0.144 1.00 94.50 156 TRP A N 1
ATOM 1184 C CA . TRP A 1 156 ? -4.675 4.447 0.416 1.00 94.50 156 TRP A CA 1
ATOM 1185 C C . TRP A 1 156 ? -5.866 5.291 0.888 1.00 94.50 156 TRP A C 1
ATOM 1187 O O . TRP A 1 156 ? -6.905 5.361 0.223 1.00 94.50 156 TRP A O 1
ATOM 1197 N N . LYS A 1 157 ? -5.708 5.965 2.031 1.00 93.94 157 LYS A N 1
ATOM 1198 C CA . LYS A 1 157 ? -6.675 6.916 2.595 1.00 93.94 157 LYS A CA 1
ATOM 1199 C C . LYS A 1 157 ? -5.934 8.023 3.350 1.00 93.94 157 LYS A C 1
ATOM 1201 O O . LYS A 1 157 ? -5.162 7.743 4.263 1.00 93.94 157 LYS A O 1
ATOM 1206 N N . ASN A 1 158 ? -6.182 9.287 2.991 1.00 89.62 158 ASN A N 1
ATOM 1207 C CA . ASN A 1 158 ? -5.649 10.477 3.678 1.00 89.62 158 ASN A CA 1
ATOM 1208 C C . ASN A 1 158 ? -4.145 10.390 4.024 1.00 89.62 158 ASN A C 1
ATOM 1210 O O . ASN A 1 158 ? -3.767 10.525 5.184 1.00 89.62 158 ASN A O 1
ATOM 1214 N N . ASN A 1 159 ? -3.291 10.146 3.024 1.00 88.62 159 ASN A N 1
ATOM 1215 C CA . ASN A 1 159 ? -1.829 10.058 3.175 1.00 88.62 159 ASN A CA 1
ATOM 1216 C C . ASN A 1 159 ? -1.304 8.864 3.991 1.00 88.62 159 ASN A C 1
ATOM 1218 O O . ASN A 1 159 ? -0.148 8.871 4.415 1.00 88.62 159 ASN A O 1
ATOM 1222 N N . SER A 1 160 ? -2.120 7.833 4.195 1.00 94.00 160 SER A N 1
ATOM 1223 C CA . SER A 1 160 ? -1.712 6.621 4.900 1.00 94.00 160 SER A CA 1
ATOM 1224 C C . SER A 1 160 ? -2.348 5.377 4.291 1.00 94.00 160 SER A C 1
ATOM 1226 O O . SER A 1 160 ? -3.397 5.448 3.649 1.00 94.00 160 SER A O 1
ATOM 1228 N N . CYS A 1 161 ? -1.706 4.232 4.497 1.00 95.81 161 CYS A N 1
ATOM 1229 C CA . CYS A 1 161 ? -2.313 2.945 4.200 1.00 95.81 161 CYS A CA 1
ATOM 1230 C C . CYS A 1 161 ? -3.166 2.515 5.388 1.00 95.81 161 CYS A C 1
ATOM 1232 O O . CYS A 1 161 ? -2.682 2.450 6.519 1.00 95.81 161 CYS A O 1
ATOM 1234 N N . VAL A 1 162 ? -4.438 2.242 5.122 1.00 94.38 162 VAL A N 1
ATOM 1235 C CA . VAL A 1 162 ? -5.384 1.736 6.114 1.00 94.38 162 VAL A CA 1
ATOM 1236 C C . VAL A 1 162 ? -5.914 0.382 5.661 1.00 94.38 162 VAL A C 1
ATOM 1238 O O . VAL A 1 162 ? -6.067 0.161 4.457 1.00 94.38 162 VAL A O 1
ATOM 1241 N N . PRO A 1 163 ? -6.211 -0.540 6.585 1.00 93.38 163 PRO A N 1
ATOM 1242 C CA . PRO A 1 163 ? -6.952 -1.749 6.262 1.00 93.38 163 PRO A CA 1
ATOM 1243 C C . PRO A 1 163 ? -8.230 -1.430 5.484 1.00 93.38 163 PRO A C 1
ATOM 1245 O O . PRO A 1 163 ? -8.929 -0.467 5.797 1.00 93.38 163 PRO A O 1
ATOM 1248 N N . GLU A 1 164 ? -8.561 -2.248 4.488 1.00 91.75 164 GLU A N 1
ATOM 1249 C CA . GLU A 1 164 ? -9.748 -2.027 3.655 1.00 91.75 164 GLU A CA 1
ATOM 1250 C C . GLU A 1 164 ? -11.049 -1.935 4.477 1.00 91.75 164 GLU A C 1
ATOM 1252 O O . GLU A 1 164 ? -11.924 -1.115 4.197 1.00 91.75 164 GLU A O 1
ATOM 1257 N N . ASN A 1 165 ? -11.161 -2.715 5.556 1.00 89.06 165 ASN A N 1
ATOM 1258 C CA . ASN A 1 165 ? -12.309 -2.650 6.459 1.00 89.06 165 ASN A CA 1
ATOM 1259 C C . ASN A 1 165 ? -12.409 -1.319 7.225 1.00 89.06 165 ASN A C 1
ATOM 1261 O O . ASN A 1 165 ? -13.466 -1.032 7.761 1.00 89.06 165 ASN A O 1
ATOM 1265 N N . GLN A 1 166 ? -11.370 -0.483 7.246 1.00 90.75 166 GLN A N 1
ATOM 1266 C CA . GLN A 1 166 ? -11.371 0.841 7.883 1.00 90.75 166 GLN A CA 1
ATOM 1267 C C . GLN A 1 166 ? -11.662 1.985 6.894 1.00 90.75 166 GLN A C 1
ATOM 1269 O O . GLN A 1 166 ? -11.449 3.174 7.172 1.00 90.75 166 GLN A O 1
ATOM 1274 N N . CYS A 1 167 ? -12.170 1.656 5.706 1.00 90.69 167 CYS A N 1
ATOM 1275 C CA . CYS A 1 167 ? -12.527 2.664 4.720 1.00 90.69 167 CYS A CA 1
ATOM 1276 C C . CYS A 1 167 ? -13.708 3.531 5.143 1.00 90.69 167 CYS A C 1
ATOM 1278 O O . CYS A 1 167 ? -13.671 4.744 4.930 1.00 90.69 167 CYS A O 1
ATOM 1280 N N . GLN A 1 168 ? -14.712 2.947 5.788 1.00 89.38 168 GLN A N 1
ATOM 1281 C CA . GLN A 1 168 ? -15.929 3.638 6.196 1.00 89.38 168 GLN A CA 1
ATOM 1282 C C . GLN A 1 168 ? -16.234 3.287 7.658 1.00 89.38 168 GLN A C 1
ATOM 1284 O O . GLN A 1 168 ? -16.257 2.100 7.986 1.00 89.38 168 GLN A O 1
ATOM 1289 N N . PRO A 1 169 ? -16.428 4.280 8.540 1.00 92.00 169 PRO A N 1
ATOM 1290 C CA . PRO A 1 169 ? -16.827 4.011 9.912 1.00 92.00 169 PRO A CA 1
ATOM 1291 C C . PRO A 1 169 ? -18.296 3.563 9.977 1.00 92.00 169 PRO A C 1
ATOM 1293 O O . PRO A 1 169 ? -19.114 3.909 9.124 1.00 92.00 169 PRO A O 1
ATOM 1296 N N . CYS A 1 170 ? -18.628 2.803 11.014 1.00 92.69 170 CYS A N 1
ATOM 1297 C CA . CYS A 1 170 ? -19.984 2.401 11.376 1.00 92.69 170 CYS A CA 1
ATOM 1298 C C . CYS A 1 170 ? -20.829 3.554 11.931 1.00 92.69 170 CYS A C 1
ATOM 1300 O O . CYS A 1 170 ? -22.055 3.521 11.837 1.00 92.69 170 CYS A O 1
ATOM 1302 N N . ASP A 1 171 ? -20.190 4.535 12.567 1.00 90.25 171 ASP A N 1
ATOM 1303 C CA . ASP A 1 171 ? -20.859 5.623 13.269 1.00 90.25 171 ASP A CA 1
ATOM 1304 C C . ASP A 1 171 ? -20.065 6.936 13.217 1.00 90.25 171 ASP A C 1
ATOM 1306 O O . ASP A 1 171 ? -19.000 7.040 12.606 1.00 90.25 171 ASP A O 1
ATOM 1310 N N . VAL A 1 172 ? -20.629 7.969 13.845 1.00 89.94 172 VAL A N 1
ATOM 1311 C CA . VAL A 1 172 ? -20.040 9.313 13.918 1.00 89.94 172 VAL A CA 1
ATOM 1312 C C . VAL A 1 172 ? -18.845 9.401 14.870 1.00 89.94 172 VAL A C 1
ATOM 1314 O O . VAL A 1 172 ? -18.097 10.372 14.801 1.00 89.94 172 VAL A O 1
ATOM 1317 N N . GLU A 1 173 ? -18.674 8.417 15.754 1.00 90.94 173 GLU A N 1
ATOM 1318 C CA . GLU A 1 173 ? -17.571 8.356 16.719 1.00 90.94 173 GLU A CA 1
ATOM 1319 C C . GLU A 1 173 ? -16.312 7.732 16.103 1.00 90.94 173 GLU A C 1
ATOM 1321 O O . GLU A 1 173 ? -15.216 7.889 16.637 1.00 90.94 173 GLU A O 1
ATOM 1326 N N . GLY A 1 174 ? -16.446 7.108 14.929 1.00 91.81 174 GLY A N 1
ATOM 1327 C CA . GLY A 1 174 ? -15.333 6.584 14.151 1.00 91.81 174 GLY A CA 1
ATOM 1328 C C . GLY A 1 174 ? -15.010 5.126 14.454 1.00 91.81 174 GLY A C 1
ATOM 1329 O O . GLY A 1 174 ? -13.866 4.726 14.250 1.00 91.81 174 GLY A O 1
ATOM 1330 N N . HIS A 1 175 ? -15.983 4.335 14.914 1.00 93.12 175 HIS A N 1
ATOM 1331 C CA . HIS A 1 175 ? -15.803 2.891 15.067 1.00 93.12 175 HIS A CA 1
ATOM 1332 C C . HIS A 1 175 ? -15.793 2.194 13.703 1.00 93.12 175 HIS A C 1
ATOM 1334 O O . HIS A 1 175 ? -16.572 2.537 12.813 1.00 93.12 175 HIS A O 1
ATOM 1340 N N . TYR A 1 176 ? -14.944 1.186 13.535 1.00 93.50 176 TYR A N 1
ATOM 1341 C CA . TYR A 1 176 ? -14.760 0.439 12.292 1.00 93.50 176 TYR A CA 1
ATOM 1342 C C . TYR A 1 176 ? -15.124 -1.044 12.437 1.00 93.50 176 TYR A C 1
ATOM 1344 O O . TYR A 1 176 ? -15.158 -1.573 13.546 1.00 93.50 176 TYR A O 1
ATOM 1352 N N . PRO A 1 177 ? -15.405 -1.750 11.326 1.00 92.44 177 PRO A N 1
ATOM 1353 C CA . PRO A 1 177 ? -15.707 -3.178 11.341 1.00 92.44 177 PRO A CA 1
ATOM 1354 C C . PRO A 1 177 ? -14.678 -4.007 12.117 1.00 92.44 177 PRO A C 1
ATOM 1356 O O . PRO A 1 177 ? -13.506 -4.072 11.740 1.00 92.44 177 PRO A O 1
ATOM 1359 N N . GLY A 1 178 ? -15.147 -4.684 13.167 1.00 89.69 178 GLY A N 1
ATOM 1360 C CA . GLY A 1 178 ? -14.323 -5.418 14.131 1.00 89.69 178 GLY A CA 1
ATOM 1361 C C . GLY A 1 178 ? -14.210 -4.741 15.500 1.00 89.69 178 GLY A C 1
ATOM 1362 O O . GLY A 1 178 ? -13.881 -5.419 16.472 1.00 89.69 178 GLY A O 1
ATOM 1363 N N . ASP A 1 179 ? -14.537 -3.453 15.601 1.00 93.44 179 ASP A N 1
ATOM 1364 C CA . ASP A 1 179 ? -14.514 -2.727 16.866 1.00 93.44 179 ASP A CA 1
ATOM 1365 C C . ASP A 1 179 ? -15.665 -3.162 17.778 1.00 93.44 179 ASP A C 1
ATOM 1367 O O . ASP A 1 179 ? -16.786 -3.440 17.334 1.00 93.44 179 ASP A O 1
ATOM 1371 N N . SER A 1 180 ? -15.382 -3.175 19.081 1.00 94.31 180 SER A N 1
ATOM 1372 C CA . SER A 1 180 ? -16.347 -3.412 20.151 1.00 94.31 180 SER A CA 1
ATOM 1373 C C . SER A 1 180 ? -16.203 -2.346 21.229 1.00 94.31 180 SER A C 1
ATOM 1375 O O . SER A 1 180 ? -15.091 -2.108 21.704 1.00 94.31 180 SER A O 1
ATOM 1377 N N . TRP A 1 181 ? -17.311 -1.744 21.646 1.00 95.00 181 TRP A N 1
ATOM 1378 C CA . TRP A 1 181 ? -17.323 -0.686 22.652 1.00 95.00 181 TRP A CA 1
ATOM 1379 C C . TRP A 1 181 ? -18.516 -0.811 23.596 1.00 95.00 181 TRP A C 1
ATOM 1381 O O . TRP A 1 181 ? -19.470 -1.551 23.347 1.00 95.00 181 TRP A O 1
ATOM 1391 N N . HIS A 1 182 ? -18.452 -0.068 24.697 1.00 93.81 182 HIS A N 1
ATOM 1392 C CA . HIS A 1 182 ? -19.445 -0.099 25.762 1.00 93.81 182 HIS A CA 1
ATOM 1393 C C . HIS A 1 182 ? -19.978 1.312 26.024 1.00 93.81 182 HIS A C 1
ATOM 1395 O O . HIS A 1 182 ? -19.345 2.064 26.765 1.00 93.81 182 HIS A O 1
ATOM 1401 N N . PRO A 1 183 ? -21.127 1.696 25.432 1.00 91.62 183 PRO A N 1
ATOM 1402 C CA . PRO A 1 183 ? -21.755 2.989 25.720 1.00 91.62 183 PRO A CA 1
ATOM 1403 C C . PRO A 1 183 ? -22.157 3.142 27.194 1.00 91.62 183 PRO A C 1
ATOM 1405 O O . PRO A 1 183 ? -22.224 4.251 27.716 1.00 91.62 183 PRO A O 1
ATOM 1408 N N . ASP A 1 184 ? -22.436 2.020 27.860 1.00 91.56 184 ASP A N 1
ATOM 1409 C CA . ASP A 1 184 ? -22.704 1.923 29.290 1.00 91.56 184 ASP A CA 1
ATOM 1410 C C . ASP A 1 184 ? -22.240 0.550 29.817 1.00 91.56 184 ASP A C 1
ATOM 1412 O O . ASP A 1 184 ? -21.923 -0.347 29.036 1.00 91.56 184 ASP A O 1
ATOM 1416 N N . ILE A 1 185 ? -22.220 0.366 31.142 1.00 90.69 185 ILE A N 1
ATOM 1417 C CA . ILE A 1 185 ? -21.730 -0.860 31.811 1.00 90.69 185 ILE A CA 1
ATOM 1418 C C . ILE A 1 185 ? -22.523 -2.117 31.389 1.00 90.69 185 ILE A C 1
ATOM 1420 O O . ILE A 1 185 ? -22.025 -3.238 31.477 1.00 90.69 185 ILE A O 1
ATOM 1424 N N . CYS A 1 186 ? -23.762 -1.956 30.928 1.00 91.00 186 CYS A N 1
ATOM 1425 C CA . CYS A 1 186 ? -24.653 -3.041 30.536 1.00 91.00 186 CYS A CA 1
ATOM 1426 C C . CYS A 1 186 ? -24.719 -3.280 29.028 1.00 91.00 186 CYS A C 1
ATOM 1428 O O . CYS A 1 186 ? -25.195 -4.341 28.618 1.00 91.00 186 CYS A O 1
ATOM 1430 N N . THR A 1 187 ? -24.296 -2.333 28.199 1.00 94.12 187 THR A N 1
ATOM 1431 C CA . THR A 1 187 ? -24.467 -2.393 26.748 1.00 94.12 187 THR A CA 1
ATOM 1432 C C . THR A 1 187 ? -23.132 -2.664 26.076 1.00 94.12 187 THR A C 1
ATOM 1434 O O . THR A 1 187 ? -22.154 -1.961 26.297 1.00 94.12 187 THR A O 1
ATOM 1437 N N . THR A 1 188 ? -23.091 -3.686 25.227 1.00 95.44 188 THR A N 1
ATOM 1438 C CA . THR A 1 188 ? -21.945 -3.970 24.358 1.00 95.44 188 THR A CA 1
ATOM 1439 C C . THR A 1 188 ? -22.368 -3.741 22.922 1.00 95.44 188 THR A C 1
ATOM 1441 O O . THR A 1 188 ? -23.296 -4.391 22.443 1.00 95.44 188 THR A O 1
ATOM 1444 N N . CYS A 1 189 ? -21.707 -2.821 22.239 1.00 95.94 189 CYS A N 1
ATOM 1445 C CA . CYS A 1 189 ? -21.897 -2.559 20.825 1.00 95.94 189 CYS A CA 1
ATOM 1446 C C . CYS A 1 189 ? -20.711 -3.098 20.035 1.00 95.94 189 CYS A C 1
ATOM 1448 O O . CYS A 1 189 ? -19.577 -3.099 20.506 1.00 95.94 189 CYS A O 1
ATOM 1450 N N . THR A 1 190 ? -20.985 -3.589 18.834 1.00 95.62 190 THR A N 1
ATOM 1451 C CA . THR A 1 190 ? -19.975 -4.080 17.899 1.00 95.62 190 THR A CA 1
ATOM 1452 C C . THR A 1 190 ? -20.273 -3.552 16.507 1.00 95.62 190 THR A C 1
ATOM 1454 O O . THR A 1 190 ? -21.436 -3.484 16.099 1.00 95.62 190 THR A O 1
ATOM 1457 N N . CYS A 1 191 ? -19.232 -3.194 15.765 1.00 94.56 191 CYS A N 1
ATOM 1458 C CA . CYS A 1 191 ? -19.354 -2.814 14.366 1.00 94.56 191 CYS A CA 1
ATOM 1459 C C . CYS A 1 191 ? -19.142 -4.057 13.495 1.00 94.56 191 CYS A C 1
ATOM 1461 O O . CYS A 1 191 ? -18.062 -4.650 13.468 1.00 94.56 191 CYS A O 1
ATOM 1463 N N . GLN A 1 192 ? -20.199 -4.480 12.807 1.00 90.62 192 GLN A N 1
ATOM 1464 C CA . GLN A 1 192 ? -20.194 -5.667 11.957 1.00 90.62 192 GLN A CA 1
ATOM 1465 C C . GLN A 1 192 ? -19.697 -5.345 10.542 1.00 90.62 192 GLN A C 1
ATOM 1467 O O . GLN A 1 192 ? -19.670 -4.190 10.105 1.00 90.62 192 GLN A O 1
ATOM 1472 N N . VAL A 1 193 ? -19.346 -6.395 9.794 1.00 84.56 193 VAL A N 1
ATOM 1473 C CA . VAL A 1 193 ? -19.018 -6.295 8.364 1.00 84.56 193 VAL A CA 1
ATOM 1474 C C . VAL A 1 193 ? -20.205 -5.685 7.611 1.00 84.56 193 VAL A C 1
ATOM 1476 O O . VAL A 1 193 ? -21.334 -6.148 7.754 1.00 84.56 193 VAL A O 1
ATOM 1479 N N . GLY A 1 194 ? -19.952 -4.645 6.811 1.00 80.81 194 GLY A N 1
ATOM 1480 C CA . GLY A 1 194 ? -21.001 -3.860 6.146 1.00 80.81 194 GLY A CA 1
ATOM 1481 C C . GLY A 1 194 ? -21.373 -2.558 6.864 1.00 80.81 194 GLY A C 1
ATOM 1482 O O . GLY A 1 194 ? -22.381 -1.950 6.516 1.00 80.81 194 GLY A O 1
ATOM 1483 N N . ASN A 1 195 ? -20.557 -2.122 7.830 1.00 86.31 195 ASN A N 1
ATOM 1484 C CA . ASN A 1 195 ? -20.687 -0.847 8.545 1.00 86.31 195 ASN A CA 1
ATOM 1485 C C . ASN A 1 195 ? -22.006 -0.716 9.322 1.00 86.31 195 ASN A C 1
ATOM 1487 O O . ASN A 1 195 ? -22.600 0.358 9.387 1.00 86.31 195 ASN A O 1
ATOM 1491 N N . SER A 1 196 ? -22.478 -1.820 9.912 1.00 89.94 196 SER A N 1
ATOM 1492 C CA . SER A 1 196 ? -23.677 -1.822 10.754 1.00 89.94 196 SER A CA 1
ATOM 1493 C C . SER A 1 196 ? -23.329 -2.017 12.225 1.00 89.94 196 SER A C 1
ATOM 1495 O O . SER A 1 196 ? -22.653 -2.987 12.579 1.00 89.94 196 SER A O 1
ATOM 1497 N N . VAL A 1 197 ? -23.862 -1.153 13.086 1.00 94.06 197 VAL A N 1
ATOM 1498 C CA . VAL A 1 197 ? -23.725 -1.273 14.540 1.00 94.06 197 VAL A CA 1
ATOM 1499 C C . VAL A 1 197 ? -24.741 -2.273 15.091 1.00 94.06 197 VAL A C 1
ATOM 1501 O O . VAL A 1 197 ? -25.939 -2.168 14.827 1.00 94.06 197 VAL A O 1
ATOM 1504 N N . GLN A 1 198 ? -24.266 -3.228 15.888 1.00 94.75 198 GLN A N 1
ATOM 1505 C CA . GLN A 1 198 ? -25.089 -4.169 16.646 1.00 94.75 198 GLN A CA 1
ATOM 1506 C C . GLN A 1 198 ? -24.817 -4.012 18.137 1.00 94.75 198 GLN A C 1
ATOM 1508 O O . GLN A 1 198 ? -23.706 -4.276 18.594 1.00 94.75 198 GLN A O 1
ATOM 1513 N N . CYS A 1 199 ? -25.842 -3.609 18.889 1.00 95.06 199 CYS A N 1
ATOM 1514 C CA . CYS A 1 199 ? -25.761 -3.406 20.330 1.00 95.06 199 CYS A CA 1
ATOM 1515 C C . CYS A 1 199 ? -26.590 -4.443 21.079 1.00 95.06 199 CYS A C 1
ATOM 1517 O O . CYS A 1 199 ? -27.793 -4.587 20.854 1.00 95.06 199 CYS A O 1
ATOM 1519 N N . GLN A 1 200 ? -25.951 -5.124 22.023 1.00 94.88 200 GLN A N 1
ATOM 1520 C CA . GLN A 1 200 ? -26.584 -6.056 22.933 1.00 94.88 200 GLN A CA 1
ATOM 1521 C C . GLN A 1 200 ? -26.569 -5.473 24.343 1.00 94.88 200 GLN A C 1
ATOM 1523 O O . GLN A 1 200 ? -25.512 -5.266 24.942 1.00 94.88 200 GLN A O 1
ATOM 1528 N N . ARG A 1 201 ? -27.763 -5.229 24.885 1.00 93.69 201 ARG A N 1
ATOM 1529 C CA . ARG A 1 201 ? -27.933 -4.817 26.277 1.00 93.69 201 ARG A CA 1
ATOM 1530 C C . ARG A 1 201 ? -28.094 -6.042 27.167 1.00 93.69 201 ARG A C 1
ATOM 1532 O O . ARG A 1 201 ? -28.968 -6.878 26.933 1.00 93.69 201 ARG A O 1
ATOM 1539 N N . THR A 1 202 ? -27.267 -6.122 28.199 1.00 91.44 202 THR A N 1
ATOM 1540 C CA . THR A 1 202 ? -27.352 -7.137 29.247 1.00 91.44 202 THR A CA 1
ATOM 1541 C C . THR A 1 202 ? -28.683 -6.980 29.972 1.00 91.44 202 THR A C 1
ATOM 1543 O O . THR A 1 202 ? -29.001 -5.907 30.485 1.00 91.44 202 THR A O 1
ATOM 1546 N N . GLN A 1 203 ? -29.484 -8.045 29.988 1.00 87.31 203 GLN A N 1
ATOM 1547 C CA . GLN A 1 203 ? -30.753 -8.063 30.707 1.00 87.31 203 GLN A CA 1
ATOM 1548 C C . GLN A 1 203 ? -30.517 -8.605 32.112 1.00 87.31 203 GLN A C 1
ATOM 1550 O O . GLN A 1 203 ? -30.085 -9.745 32.281 1.00 87.31 203 GLN A O 1
ATOM 1555 N N . CYS A 1 204 ? -30.801 -7.784 33.118 1.00 83.19 204 CYS A N 1
ATOM 1556 C CA . CYS A 1 204 ? -30.691 -8.201 34.506 1.00 83.19 204 CYS A CA 1
ATOM 1557 C C . CYS A 1 204 ? -31.945 -8.970 34.945 1.00 83.19 204 CYS A C 1
ATOM 1559 O O . CYS A 1 204 ? -33.055 -8.611 34.536 1.00 83.19 204 CYS A O 1
ATOM 1561 N N . PRO A 1 205 ? -31.802 -10.001 35.794 1.00 80.31 205 PRO A N 1
ATOM 1562 C CA . PRO A 1 205 ? -32.945 -10.689 36.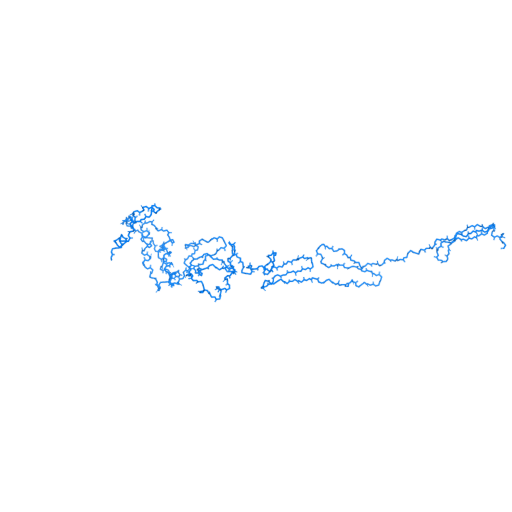380 1.00 80.31 205 PRO A CA 1
ATOM 1563 C C . PRO A 1 205 ? -33.836 -9.689 37.126 1.00 80.31 205 PRO A C 1
ATOM 1565 O O . PRO A 1 205 ? -33.364 -8.955 37.990 1.00 80.31 205 PRO A O 1
ATOM 1568 N N . SER A 1 206 ? -35.128 -9.662 36.800 1.00 65.94 206 SER A N 1
ATOM 1569 C CA . SER A 1 206 ? -36.118 -8.808 37.473 1.00 65.94 206 SER A CA 1
ATOM 1570 C C . SER A 1 206 ? -36.565 -9.366 38.827 1.00 65.94 206 SER A C 1
ATOM 1572 O O . SER A 1 206 ? -37.179 -8.657 39.623 1.00 65.94 206 SER A O 1
ATOM 1574 N N . THR A 1 207 ? -36.270 -10.637 39.101 1.00 64.69 207 THR A N 1
ATOM 1575 C CA . THR A 1 207 ? -36.645 -11.310 40.342 1.00 64.69 207 THR A CA 1
ATOM 1576 C C . THR A 1 207 ? -35.530 -11.189 41.367 1.00 64.69 207 THR A C 1
ATOM 1578 O O . THR A 1 207 ? -34.437 -11.722 41.168 1.00 64.69 207 THR A O 1
ATOM 1581 N N . ALA A 1 208 ? -35.833 -10.542 42.491 1.00 64.69 208 ALA A N 1
ATOM 1582 C CA . ALA A 1 208 ? -35.023 -10.663 43.692 1.00 64.69 208 ALA A CA 1
ATOM 1583 C C . ALA A 1 208 ? -34.868 -12.150 44.062 1.00 64.69 208 ALA A C 1
ATOM 1585 O O . ALA A 1 208 ? -35.811 -12.931 43.908 1.00 64.69 208 ALA A O 1
ATOM 1586 N N . THR A 1 209 ? -33.677 -12.548 44.515 1.00 72.50 209 THR A N 1
ATOM 1587 C CA . THR A 1 209 ? -33.391 -13.921 44.954 1.00 72.50 209 THR A CA 1
ATOM 1588 C C . THR A 1 209 ? -34.474 -14.410 45.915 1.00 72.50 209 THR A C 1
ATOM 1590 O O . THR A 1 209 ? -34.745 -13.756 46.922 1.00 72.50 209 THR A O 1
ATOM 1593 N N . VAL A 1 210 ? -35.095 -15.554 45.613 1.00 80.44 210 VAL A N 1
ATOM 1594 C CA . VAL A 1 210 ? -36.082 -16.175 46.507 1.00 80.44 210 VAL A CA 1
ATOM 1595 C C . VAL A 1 210 ? -35.348 -16.675 47.748 1.00 80.44 210 VAL A C 1
ATOM 1597 O O . VAL A 1 210 ? -34.533 -17.591 47.662 1.00 80.44 210 VAL A O 1
ATOM 1600 N N . CYS A 1 211 ? -35.617 -16.048 48.890 1.00 82.94 211 CYS A N 1
ATOM 1601 C CA . CYS A 1 211 ? -35.025 -16.409 50.173 1.00 82.94 211 CYS A CA 1
ATOM 1602 C C . CYS A 1 211 ? -35.873 -17.456 50.911 1.00 82.94 211 CYS A C 1
ATOM 1604 O O . CYS A 1 211 ? -37.078 -17.580 50.685 1.00 82.94 211 CYS A O 1
ATOM 1606 N N . GLU A 1 212 ? -35.246 -18.210 51.815 1.00 85.88 212 GLU A N 1
ATOM 1607 C CA . GLU A 1 212 ? -35.964 -19.095 52.738 1.00 85.88 212 GLU A CA 1
ATOM 1608 C C . GLU A 1 212 ? -36.870 -18.291 53.691 1.00 85.88 212 GLU A C 1
ATOM 1610 O O . GLU A 1 212 ? -36.677 -17.091 53.898 1.00 85.88 212 GLU A O 1
ATOM 1615 N N . ARG A 1 213 ? -37.873 -18.943 54.300 1.00 84.50 213 ARG A N 1
ATOM 1616 C CA . ARG A 1 213 ? -38.777 -18.269 55.253 1.00 84.50 213 ARG A CA 1
ATOM 1617 C C . ARG A 1 213 ? -37.982 -17.627 56.397 1.00 84.50 213 ARG A C 1
ATOM 1619 O O . ARG A 1 213 ? -37.166 -18.294 57.026 1.00 84.50 213 ARG A O 1
ATOM 1626 N N . GLY A 1 214 ? -38.286 -16.365 56.702 1.00 83.06 214 GLY A N 1
ATOM 1627 C CA . GLY A 1 214 ? -37.606 -15.576 57.739 1.00 83.06 214 GLY A CA 1
ATOM 1628 C C . GLY A 1 214 ? -36.379 -14.798 57.248 1.00 83.06 214 GLY A C 1
ATOM 1629 O O . GLY A 1 214 ? -35.701 -14.162 58.055 1.00 83.06 214 GLY A O 1
ATOM 1630 N N . PHE A 1 215 ? -36.093 -14.830 55.943 1.00 87.12 215 PHE A N 1
ATOM 1631 C CA . PHE A 1 215 ? -35.059 -14.022 55.305 1.00 87.12 215 PHE A CA 1
ATOM 1632 C C . PHE A 1 215 ? -35.663 -13.123 54.221 1.00 87.12 215 PHE A C 1
ATOM 1634 O O . PHE A 1 215 ? -36.510 -13.558 53.442 1.00 87.12 215 PHE A O 1
ATOM 1641 N N . LYS A 1 216 ? -35.162 -11.889 54.117 1.00 86.12 216 LYS A N 1
ATOM 1642 C CA . LYS A 1 216 ? -35.498 -10.933 53.055 1.00 86.12 216 LYS A CA 1
ATOM 1643 C C . LYS A 1 216 ? -34.309 -10.700 52.128 1.00 86.12 216 LYS A C 1
ATOM 1645 O O . LYS A 1 216 ? -33.164 -10.653 52.579 1.00 86.12 216 LYS A O 1
ATOM 1650 N N . SER A 1 217 ? -34.570 -10.507 50.838 1.00 86.06 217 SER A N 1
ATOM 1651 C CA . SER A 1 217 ? -33.538 -10.136 49.867 1.00 86.06 217 SER A CA 1
ATOM 1652 C C . SER A 1 217 ? -33.169 -8.658 50.014 1.00 86.06 217 SER A C 1
ATOM 1654 O O . SER A 1 217 ? -34.042 -7.793 49.921 1.00 86.06 217 SER A O 1
ATOM 1656 N N . ILE A 1 218 ? -31.886 -8.355 50.176 1.00 84.31 218 ILE A N 1
ATOM 1657 C CA . ILE A 1 218 ? -31.337 -6.998 50.094 1.00 84.31 218 ILE A CA 1
ATOM 1658 C C . ILE A 1 218 ? -30.404 -6.879 48.891 1.00 84.31 218 ILE A C 1
ATOM 1660 O O . ILE A 1 218 ? -29.783 -7.860 48.480 1.00 84.31 218 ILE A O 1
ATOM 1664 N N . VAL A 1 219 ? -30.301 -5.675 48.331 1.00 84.25 219 VAL A N 1
ATOM 1665 C CA . VAL A 1 219 ? -29.336 -5.363 47.271 1.00 84.25 219 VAL A CA 1
ATOM 1666 C C . VAL A 1 219 ? -27.973 -5.146 47.923 1.00 84.25 219 VAL A C 1
ATOM 1668 O O . VAL A 1 219 ? -27.830 -4.305 48.810 1.00 84.25 219 VAL A O 1
ATOM 1671 N N . VAL A 1 220 ? -26.973 -5.904 47.490 1.00 83.75 220 VAL A N 1
ATOM 1672 C CA . VAL A 1 220 ? -25.572 -5.671 47.841 1.00 83.75 220 VAL A CA 1
ATOM 1673 C C . VAL A 1 220 ? -25.057 -4.563 46.931 1.00 83.75 220 VAL A C 1
ATOM 1675 O O . VAL A 1 220 ? -25.251 -4.632 45.716 1.00 83.75 220 VAL A O 1
ATOM 1678 N N . GLN A 1 221 ? -24.416 -3.540 47.503 1.00 72.69 221 GLN A N 1
ATOM 1679 C CA . GLN A 1 221 ? -23.756 -2.510 46.702 1.00 72.69 221 GLN A CA 1
ATOM 1680 C C . GLN A 1 221 ? -22.687 -3.180 45.833 1.00 72.69 221 GLN A C 1
ATOM 1682 O O . GLN A 1 221 ? -21.731 -3.762 46.346 1.00 72.69 221 GLN A O 1
ATOM 1687 N N . GLY A 1 222 ? -22.917 -3.172 44.520 1.00 69.50 222 GLY A N 1
ATOM 1688 C CA . GLY A 1 222 ? -21.953 -3.648 43.539 1.00 69.50 222 GLY A CA 1
ATOM 1689 C C . GLY A 1 222 ? -20.782 -2.681 43.398 1.00 69.50 222 GLY A C 1
ATOM 1690 O O . GLY A 1 222 ? -20.754 -1.606 43.998 1.00 69.50 222 GLY A O 1
ATOM 1691 N N . THR A 1 223 ? -19.814 -3.070 42.582 1.00 73.19 223 THR A N 1
ATOM 1692 C CA . THR A 1 223 ? -18.770 -2.149 42.119 1.00 73.19 223 THR A CA 1
ATOM 1693 C C . THR A 1 223 ? -19.295 -1.304 40.957 1.00 73.19 223 THR A C 1
ATOM 1695 O O . THR A 1 223 ? -20.260 -1.695 40.303 1.00 73.19 223 THR A O 1
ATOM 1698 N N . GLU A 1 224 ? -18.640 -0.183 40.638 1.00 71.75 224 GLU A N 1
ATOM 1699 C CA . GLU A 1 224 ? -18.958 0.616 39.436 1.00 71.75 224 GLU A CA 1
ATOM 1700 C C . GLU A 1 224 ? -18.819 -0.180 38.118 1.00 71.75 224 GLU A C 1
ATOM 1702 O O . GLU A 1 224 ? -19.249 0.289 37.072 1.00 71.75 224 GLU A O 1
ATOM 1707 N N . ALA A 1 225 ? -18.253 -1.392 38.153 1.00 76.56 225 ALA A N 1
ATOM 1708 C CA . ALA A 1 225 ? -18.121 -2.292 37.009 1.00 76.56 225 ALA A CA 1
ATOM 1709 C C . ALA A 1 225 ? -19.262 -3.325 36.884 1.00 76.56 225 ALA A C 1
ATOM 1711 O O . ALA A 1 225 ? -19.321 -4.058 35.897 1.00 76.56 225 ALA A O 1
ATOM 1712 N N . ASP A 1 226 ? -20.161 -3.428 37.869 1.00 83.56 226 ASP A N 1
ATOM 1713 C CA . ASP A 1 226 ? -21.249 -4.407 37.851 1.00 83.56 226 ASP A CA 1
ATOM 1714 C C . ASP A 1 226 ? -22.487 -3.836 37.131 1.00 83.56 226 ASP A C 1
ATOM 1716 O O . ASP A 1 226 ? -23.140 -2.923 37.629 1.00 83.56 226 ASP A O 1
ATOM 1720 N N . CYS A 1 227 ? -22.865 -4.417 35.985 1.00 86.38 227 CYS A N 1
ATOM 1721 C CA . CYS A 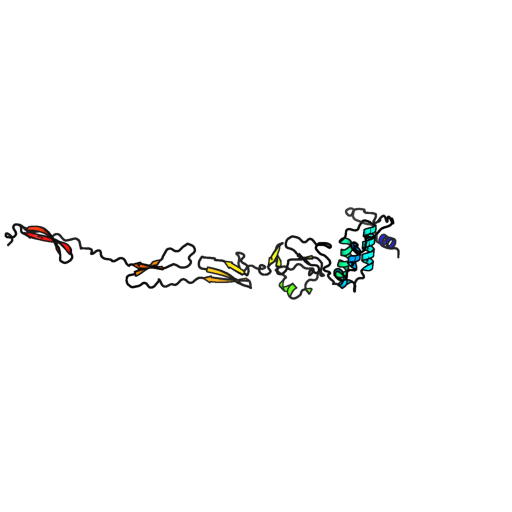1 227 ? -24.103 -4.039 35.287 1.00 86.38 227 CYS A CA 1
ATOM 1722 C C . CYS A 1 227 ? -25.365 -4.367 36.107 1.00 86.38 227 CYS A C 1
ATOM 1724 O O . CYS A 1 227 ? -26.302 -3.571 36.176 1.00 86.38 227 CYS A O 1
ATOM 1726 N N . CYS A 1 228 ? -25.409 -5.562 36.707 1.00 85.50 228 CYS A N 1
ATOM 1727 C CA . CYS A 1 228 ? -26.603 -6.066 37.377 1.00 85.50 228 CYS A CA 1
ATOM 1728 C C . CYS A 1 228 ? -26.481 -6.011 38.903 1.00 85.50 228 CYS A C 1
ATOM 1730 O O . CYS A 1 228 ? -25.432 -6.372 39.447 1.00 85.50 228 CYS A O 1
ATOM 1732 N N . PRO A 1 229 ? -27.565 -5.634 39.611 1.00 82.19 229 PRO A N 1
ATOM 1733 C CA . PRO A 1 229 ? -27.580 -5.652 41.065 1.00 82.19 229 PRO A CA 1
ATOM 1734 C C . PRO A 1 229 ? -27.391 -7.081 41.582 1.00 82.19 229 PRO A C 1
ATOM 1736 O O . PRO A 1 229 ? -27.984 -8.034 41.071 1.00 82.19 229 PRO A O 1
ATOM 1739 N N . LYS A 1 230 ? -26.574 -7.227 42.626 1.00 83.50 230 LYS A N 1
ATOM 1740 C CA . LYS A 1 230 ? -26.400 -8.490 43.351 1.00 83.50 230 LYS A CA 1
ATOM 1741 C C . LYS A 1 230 ? -27.336 -8.495 44.554 1.00 83.50 230 LYS A C 1
ATOM 1743 O O . LYS A 1 230 ? -27.470 -7.482 45.236 1.00 83.50 230 LYS A O 1
ATOM 1748 N N . TYR A 1 231 ? -27.969 -9.629 44.832 1.00 84.88 231 TYR A N 1
ATOM 1749 C CA . TYR A 1 231 ? -28.909 -9.775 45.943 1.00 84.88 231 TYR A CA 1
ATOM 1750 C C . TYR A 1 231 ? -28.396 -10.794 46.959 1.00 84.88 231 TYR A C 1
ATOM 1752 O O . TYR A 1 231 ? -27.839 -11.824 46.581 1.00 84.88 231 TYR A O 1
ATOM 1760 N N . MET A 1 232 ? -28.622 -10.529 48.245 1.00 84.81 232 MET A N 1
ATOM 1761 C CA . MET A 1 232 ? -28.288 -11.434 49.347 1.00 84.81 232 MET A CA 1
ATOM 1762 C C . MET A 1 232 ? -29.458 -11.540 50.327 1.00 84.81 232 MET A C 1
ATOM 1764 O O . MET A 1 232 ? -30.155 -10.559 50.576 1.00 84.81 232 MET A O 1
ATOM 1768 N N . CYS A 1 233 ? -29.672 -12.727 50.890 1.00 87.88 233 CYS A N 1
ATOM 1769 C CA . CYS A 1 233 ? -30.715 -12.978 51.881 1.00 87.88 233 CYS A CA 1
ATOM 1770 C C . CYS A 1 233 ? -30.205 -12.650 53.289 1.00 87.88 233 CYS A C 1
ATOM 1772 O O . CYS A 1 233 ? -29.205 -13.213 53.732 1.00 87.88 233 CYS A O 1
ATOM 1774 N N . VAL A 1 234 ? -30.897 -11.760 53.999 1.00 89.12 234 VAL A N 1
ATOM 1775 C CA . VAL A 1 234 ? -30.594 -11.402 55.394 1.00 89.12 234 VAL A CA 1
ATOM 1776 C C . VAL A 1 234 ? -31.786 -11.700 56.292 1.00 89.12 234 VAL A C 1
ATOM 1778 O O . VAL A 1 234 ? -32.928 -11.616 55.844 1.00 89.12 234 VAL A O 1
ATOM 1781 N N . LEU A 1 235 ? -31.520 -12.057 57.551 1.00 88.50 235 LEU A N 1
ATOM 1782 C CA . LEU A 1 235 ? -32.562 -12.344 58.540 1.00 88.50 235 LEU A CA 1
ATOM 1783 C C . LEU A 1 235 ? -33.507 -11.147 58.682 1.00 88.50 235 LEU A C 1
ATOM 1785 O O . LEU A 1 235 ? -33.065 -10.002 58.826 1.00 88.50 235 LEU A O 1
ATOM 1789 N N . GLU A 1 236 ? -34.809 -11.413 58.649 1.00 81.50 236 GLU A N 1
ATOM 1790 C CA . GLU A 1 236 ? -35.799 -10.402 58.997 1.00 81.50 236 GLU A CA 1
ATOM 1791 C C . GLU A 1 236 ? -35.651 -10.051 60.487 1.00 81.50 236 GLU A C 1
ATOM 1793 O O . GLU A 1 236 ? -35.573 -10.957 61.326 1.00 81.50 236 GLU A O 1
ATOM 1798 N N . PRO A 1 237 ? -35.569 -8.754 60.849 1.00 71.88 237 PRO A N 1
ATOM 1799 C CA . PRO A 1 237 ? -35.566 -8.355 62.248 1.00 71.88 237 PRO A CA 1
ATOM 1800 C C . PRO A 1 237 ? -36.819 -8.907 62.927 1.00 71.88 237 PRO A C 1
ATOM 1802 O O . PRO A 1 237 ? -37.928 -8.718 62.430 1.00 71.88 237 PRO A O 1
ATOM 1805 N N . ARG A 1 238 ? -36.655 -9.588 64.066 1.00 63.47 238 ARG A N 1
ATOM 1806 C CA . ARG A 1 238 ? -37.799 -9.936 64.910 1.00 63.47 238 ARG A CA 1
ATOM 1807 C C . ARG A 1 238 ? -38.380 -8.632 65.444 1.00 63.47 238 ARG A C 1
ATOM 1809 O O . ARG A 1 238 ? -37.769 -8.011 66.308 1.00 63.47 238 ARG A O 1
ATOM 1816 N N . GLU A 1 239 ? -39.547 -8.233 64.953 1.00 59.03 239 GLU A N 1
ATOM 1817 C CA . GLU A 1 239 ? -40.391 -7.240 65.620 1.00 59.03 239 GLU A CA 1
ATOM 1818 C C . GLU A 1 239 ? -40.905 -7.852 66.932 1.00 59.03 239 GLU A C 1
ATOM 1820 O O . GLU A 1 239 ? -42.016 -8.363 67.033 1.00 59.03 239 GLU A O 1
ATOM 1825 N N . GLN A 1 240 ? -40.039 -7.898 67.939 1.00 56.09 240 GLN A N 1
ATOM 1826 C CA . GLN A 1 240 ? -40.381 -8.241 69.312 1.00 56.09 240 GLN A CA 1
ATOM 1827 C C . GLN A 1 240 ? -39.754 -7.200 70.231 1.00 56.09 240 GLN A C 1
ATOM 1829 O O . GLN A 1 240 ? -38.867 -7.488 71.024 1.00 56.09 240 GLN A O 1
ATOM 1834 N N . GLU A 1 241 ? -40.271 -5.982 70.145 1.00 49.25 241 GLU A N 1
ATOM 1835 C CA . GLU A 1 241 ? -40.455 -5.185 71.348 1.00 49.25 241 GLU A CA 1
ATOM 1836 C C . GLU A 1 241 ? -41.958 -5.140 71.593 1.00 49.25 241 GLU A C 1
ATOM 1838 O O . GLU A 1 241 ? -42.713 -4.500 70.863 1.00 49.25 241 GLU A O 1
ATOM 1843 N N . ALA A 1 242 ? -42.410 -5.906 72.586 1.00 57.72 242 ALA A N 1
ATOM 1844 C CA . ALA A 1 242 ? -43.744 -5.747 73.127 1.00 57.72 242 ALA A CA 1
ATOM 1845 C C . ALA A 1 242 ? -43.850 -4.312 73.656 1.00 57.72 242 ALA A C 1
ATOM 1847 O O . ALA A 1 242 ? -43.356 -3.997 74.737 1.00 57.72 242 ALA A O 1
ATOM 1848 N N . THR A 1 243 ? -44.463 -3.421 72.883 1.00 61.62 243 THR A N 1
ATOM 1849 C CA . THR A 1 243 ? -44.867 -2.109 73.377 1.00 61.62 243 THR A CA 1
ATOM 1850 C C . THR A 1 243 ? -45.955 -2.327 74.418 1.00 61.62 243 THR A C 1
ATOM 1852 O O . THR A 1 243 ? -47.124 -2.504 74.076 1.00 61.62 243 THR A O 1
ATOM 1855 N N . CYS A 1 244 ? -45.572 -2.342 75.695 1.00 63.84 244 CYS A N 1
ATOM 1856 C CA . CYS A 1 244 ? -46.528 -2.165 76.777 1.00 63.84 244 CYS A CA 1
ATOM 1857 C C . CYS A 1 244 ? -47.162 -0.773 76.607 1.00 63.84 244 CYS A C 1
ATOM 1859 O O . CYS A 1 244 ? -46.423 0.215 76.549 1.00 63.84 244 CYS A O 1
ATOM 1861 N N . PRO A 1 245 ? -48.497 -0.655 76.494 1.00 71.69 245 PRO A N 1
ATOM 1862 C CA . PRO A 1 245 ? -49.139 0.651 76.523 1.00 71.69 245 PRO A CA 1
ATOM 1863 C C . PRO A 1 245 ? -48.796 1.357 77.849 1.00 71.69 245 PRO A C 1
ATOM 1865 O O . PRO A 1 245 ? -48.641 0.682 78.870 1.00 71.69 245 PRO A O 1
ATOM 1868 N N . PRO A 1 246 ? -48.648 2.695 77.861 1.00 72.81 246 PRO A N 1
ATOM 1869 C CA . PRO A 1 246 ? -48.323 3.427 79.080 1.00 72.81 246 PRO A CA 1
ATOM 1870 C C . PRO A 1 246 ? -49.382 3.141 80.162 1.00 72.81 246 PRO A C 1
ATOM 1872 O O . PRO A 1 246 ? -50.576 3.312 79.891 1.00 72.81 246 PRO A O 1
ATOM 1875 N N . PRO A 1 247 ? -48.981 2.689 81.366 1.00 69.88 247 PRO A N 1
ATOM 1876 C CA . PRO A 1 247 ? -49.926 2.291 82.399 1.00 69.88 247 PRO A CA 1
ATOM 1877 C C . PRO A 1 247 ? -50.766 3.475 82.862 1.00 69.88 247 PRO A C 1
ATOM 1879 O O . PRO A 1 247 ? -50.241 4.538 83.194 1.00 69.88 247 PRO A O 1
ATOM 1882 N N . GLN A 1 248 ? -52.083 3.290 82.898 1.00 73.25 248 GLN A N 1
ATOM 1883 C CA . GLN A 1 248 ? -52.989 4.305 83.420 1.00 73.25 248 GLN A CA 1
ATOM 1884 C C . GLN A 1 248 ? -53.001 4.253 84.946 1.00 73.25 248 GLN A C 1
ATOM 1886 O O . GLN A 1 248 ? -53.261 3.208 85.534 1.00 73.25 248 GLN A O 1
ATOM 1891 N N . GLN A 1 249 ? -52.706 5.384 85.588 1.00 80.25 249 GLN A N 1
ATOM 1892 C CA . GLN A 1 249 ? -52.720 5.512 87.041 1.00 80.25 249 GLN A CA 1
ATOM 1893 C C . GLN A 1 249 ? -54.143 5.842 87.531 1.00 80.25 249 GLN A C 1
ATOM 1895 O O . GLN A 1 249 ? -54.636 6.935 87.238 1.00 80.25 249 GLN A O 1
ATOM 1900 N N . PRO A 1 250 ? -54.816 4.950 88.282 1.00 79.38 250 PRO A N 1
ATOM 1901 C CA . PRO A 1 250 ? -56.101 5.265 88.897 1.00 79.38 250 PRO A CA 1
ATOM 1902 C C . PRO A 1 250 ? -55.939 6.237 90.077 1.00 79.38 250 PRO A C 1
ATOM 1904 O O . PRO A 1 250 ? -54.891 6.306 90.722 1.00 79.38 250 PRO A O 1
ATOM 1907 N N . VAL A 1 251 ? -57.005 6.976 90.391 1.00 81.62 251 VAL A N 1
ATOM 1908 C CA . VAL A 1 251 ? -57.093 7.785 91.616 1.00 81.62 251 VAL A CA 1
ATOM 1909 C C . VAL A 1 251 ? -57.594 6.886 92.745 1.00 81.62 251 VAL A C 1
ATOM 1911 O O . VAL A 1 251 ? -58.729 6.415 92.697 1.00 81.62 251 VAL A O 1
ATOM 1914 N N . CYS A 1 252 ? -56.751 6.629 93.745 1.00 80.56 252 CYS A N 1
ATOM 1915 C CA . CYS A 1 252 ? -57.100 5.770 94.877 1.00 80.56 252 CYS A CA 1
ATOM 1916 C C . CYS A 1 252 ? -58.002 6.485 95.894 1.00 80.56 252 CYS A C 1
ATOM 1918 O O . CYS A 1 252 ? -57.876 7.693 96.107 1.00 80.56 252 CYS A O 1
ATOM 1920 N N . GLY A 1 253 ? -58.925 5.735 96.507 1.00 77.69 253 GLY A N 1
ATOM 1921 C CA . GLY A 1 253 ? -59.869 6.249 97.503 1.00 77.69 253 GLY A CA 1
ATOM 1922 C C . GLY A 1 253 ? -59.241 6.503 98.880 1.00 77.69 253 GLY A C 1
ATOM 1923 O O . GLY A 1 253 ? -58.059 6.252 99.110 1.00 77.69 253 GLY A O 1
ATOM 1924 N N . TYR A 1 254 ? -60.045 7.001 99.825 1.00 73.69 254 TYR A N 1
ATOM 1925 C CA . TYR A 1 254 ? -59.606 7.249 101.205 1.00 73.69 254 TYR A CA 1
ATOM 1926 C C . TYR A 1 254 ? -59.143 5.937 101.866 1.00 73.69 254 TYR A C 1
ATOM 1928 O O . TYR A 1 254 ? -59.896 4.968 101.882 1.00 73.69 254 TYR A O 1
ATOM 1936 N N . GLY A 1 255 ? -57.907 5.896 102.378 1.00 74.62 255 GLY A N 1
ATOM 1937 C CA . GLY A 1 255 ? -57.307 4.689 102.974 1.00 74.62 255 GLY A CA 1
ATOM 1938 C C . GLY A 1 255 ? -56.591 3.750 101.990 1.00 74.62 255 GLY A C 1
ATOM 1939 O O . GLY A 1 255 ? -56.120 2.689 102.395 1.00 74.62 255 GLY A O 1
ATOM 1940 N N . GLN A 1 256 ? -56.469 4.125 100.709 1.00 80.62 256 GLN A N 1
ATOM 1941 C CA . GLN A 1 256 ? -55.741 3.356 99.694 1.00 80.62 256 GLN A CA 1
ATOM 1942 C C . GLN A 1 256 ? -54.475 4.076 99.217 1.00 80.62 256 GLN A C 1
ATOM 1944 O O . GLN A 1 256 ? -54.466 5.290 99.019 1.00 80.62 256 GLN A O 1
ATOM 1949 N N . VAL A 1 257 ? -53.412 3.312 98.970 1.00 82.00 257 VAL A N 1
ATOM 1950 C CA . VAL A 1 257 ? -52.168 3.773 98.348 1.00 82.00 257 VAL A CA 1
ATOM 1951 C C . VAL A 1 257 ? -51.996 3.141 96.974 1.00 82.00 257 VAL A C 1
ATOM 1953 O O . VAL A 1 257 ? -52.402 2.003 96.730 1.00 82.00 257 VAL A O 1
ATOM 1956 N N . LEU A 1 258 ? -51.379 3.888 96.065 1.00 83.38 258 LEU A N 1
ATOM 1957 C CA . LEU A 1 258 ? -51.038 3.383 94.745 1.00 83.38 258 LEU A CA 1
ATOM 1958 C C . LEU A 1 258 ? -49.878 2.391 94.852 1.00 83.38 258 LEU A C 1
ATOM 1960 O O . LEU A 1 258 ? -48.855 2.692 95.470 1.00 83.38 258 LEU A O 1
ATOM 1964 N N . LYS A 1 259 ? -50.010 1.239 94.204 1.00 83.56 259 LYS A N 1
ATOM 1965 C CA . LYS A 1 259 ? -48.963 0.228 94.113 1.00 83.56 259 LYS A CA 1
ATOM 1966 C C . LYS A 1 259 ? -48.802 -0.233 92.673 1.00 83.56 259 LYS A C 1
ATOM 1968 O O . LYS A 1 259 ? -49.781 -0.398 91.952 1.00 83.56 259 LYS A O 1
ATOM 1973 N N . THR A 1 260 ? -47.561 -0.450 92.266 1.00 82.75 260 THR A N 1
ATOM 1974 C CA . THR A 1 260 ? -47.238 -1.005 90.951 1.00 82.75 260 THR A CA 1
ATOM 1975 C C . THR A 1 260 ? -47.164 -2.524 91.046 1.00 82.75 260 THR A C 1
ATOM 1977 O O . THR A 1 260 ? -46.429 -3.049 91.884 1.00 82.75 260 THR A O 1
ATOM 1980 N N . GLU A 1 261 ? -47.881 -3.229 90.178 1.00 79.06 261 GLU A N 1
ATOM 1981 C CA . GLU A 1 261 ? -47.779 -4.682 90.026 1.00 79.06 261 GLU A CA 1
ATOM 1982 C C . GLU A 1 261 ? -47.535 -5.062 88.562 1.00 79.06 261 GLU A C 1
ATOM 1984 O O . GLU A 1 261 ? -47.733 -4.265 87.648 1.00 79.06 261 GLU A O 1
ATOM 1989 N N . SER A 1 262 ? -47.017 -6.269 88.333 1.00 79.06 262 SER A N 1
ATOM 1990 C CA . SER A 1 262 ? -46.814 -6.795 86.980 1.00 79.06 262 SER A CA 1
ATOM 1991 C C . SER A 1 262 ? -48.044 -7.599 86.577 1.00 79.06 262 SER A C 1
ATOM 1993 O O . SER A 1 262 ? -48.339 -8.620 87.196 1.00 79.06 262 SER A O 1
ATOM 1995 N N . GLY A 1 263 ? -48.763 -7.127 85.559 1.00 68.94 263 GLY A N 1
ATOM 1996 C CA . GLY A 1 263 ? -49.932 -7.811 85.017 1.00 68.94 263 GLY A CA 1
ATOM 1997 C C . GLY A 1 263 ? -49.566 -9.136 84.329 1.00 68.94 263 GLY A C 1
ATOM 1998 O O . GLY A 1 263 ? -48.390 -9.412 84.072 1.00 68.94 263 GLY A O 1
ATOM 1999 N N . PRO A 1 264 ? -50.558 -9.962 83.958 1.00 61.75 264 PRO A N 1
ATOM 2000 C CA . PRO A 1 264 ? -50.346 -11.280 83.343 1.00 61.75 264 PRO A CA 1
ATOM 2001 C C . PRO A 1 264 ? -49.583 -11.237 82.006 1.00 61.75 264 PRO A C 1
ATOM 2003 O O . PRO A 1 264 ? -49.042 -12.251 81.573 1.00 61.75 264 PRO A O 1
ATOM 2006 N N . ASN A 1 265 ? -49.492 -10.059 81.382 1.00 63.88 265 ASN A N 1
ATOM 2007 C CA . ASN A 1 265 ? -48.745 -9.813 80.146 1.00 63.88 265 ASN A CA 1
ATOM 2008 C C . ASN A 1 265 ? -47.295 -9.341 80.394 1.00 63.88 265 ASN A C 1
ATOM 2010 O O . ASN A 1 265 ? -46.615 -8.944 79.452 1.00 63.88 265 ASN A O 1
ATOM 2014 N N . GLY A 1 266 ? -46.826 -9.325 81.649 1.00 67.62 266 GLY A N 1
ATOM 2015 C CA . GLY A 1 266 ? -45.492 -8.845 82.036 1.00 67.62 266 GLY A CA 1
ATOM 2016 C C . GLY A 1 266 ? -45.327 -7.318 82.026 1.00 67.62 266 GLY A C 1
ATOM 2017 O O . GLY A 1 266 ? -44.265 -6.820 82.391 1.00 67.62 266 GLY A O 1
ATOM 2018 N N . CYS A 1 267 ? -46.365 -6.572 81.638 1.00 76.44 267 CYS A N 1
ATOM 2019 C CA . CYS A 1 267 ? -46.393 -5.112 81.690 1.00 76.44 267 CYS A CA 1
ATOM 2020 C C . CYS A 1 267 ? -46.698 -4.612 83.109 1.00 76.44 267 CYS A C 1
ATOM 2022 O O . CYS A 1 267 ? -47.465 -5.234 83.845 1.00 76.44 267 CYS A O 1
ATOM 2024 N N . GLN A 1 268 ? -46.103 -3.479 83.489 1.00 79.50 268 GLN A N 1
ATOM 2025 C CA . GLN A 1 268 ? -46.390 -2.826 84.767 1.00 79.50 268 GLN A CA 1
ATOM 2026 C C . GLN A 1 268 ? -47.759 -2.148 84.714 1.00 79.50 268 GLN A C 1
ATOM 2028 O O . GLN A 1 268 ? -48.042 -1.432 83.760 1.00 79.50 268 GLN A O 1
ATOM 2033 N N . GLU A 1 269 ? -48.575 -2.342 85.744 1.00 81.81 269 GLU A N 1
ATOM 2034 C CA . GLU A 1 269 ? -49.881 -1.710 85.933 1.00 81.81 269 GLU A CA 1
ATOM 2035 C C . GLU A 1 269 ? -49.963 -1.110 87.345 1.00 81.81 269 GLU A C 1
ATOM 2037 O O . GLU A 1 269 ? -49.291 -1.566 88.274 1.00 81.81 269 GLU A O 1
ATOM 2042 N N . PHE A 1 270 ? -50.771 -0.061 87.517 1.00 85.56 270 PHE A N 1
ATOM 2043 C CA . PHE A 1 270 ? -50.999 0.566 88.818 1.00 85.56 270 PHE A CA 1
ATOM 2044 C C . PHE A 1 270 ? -52.331 0.104 89.410 1.00 85.56 270 PHE A C 1
ATOM 2046 O O . PHE A 1 270 ? -53.374 0.231 88.772 1.00 85.56 270 PHE A O 1
ATOM 2053 N N . ILE A 1 271 ? -52.305 -0.365 90.654 1.00 83.38 271 ILE A N 1
ATOM 2054 C CA . ILE A 1 271 ? -53.488 -0.769 91.420 1.00 83.38 271 ILE A CA 1
ATOM 2055 C C . ILE A 1 271 ? -53.573 0.026 92.727 1.00 83.38 271 ILE A C 1
ATOM 2057 O O . ILE A 1 271 ? -52.565 0.503 93.248 1.00 83.38 271 ILE A O 1
ATOM 2061 N N . CYS A 1 272 ? -54.775 0.168 93.280 1.00 84.12 272 CYS A N 1
ATOM 2062 C CA . CYS A 1 272 ? -54.987 0.800 94.582 1.00 84.12 272 CYS A CA 1
ATOM 2063 C C . CYS A 1 272 ? -55.092 -0.272 95.668 1.00 84.12 272 CYS A C 1
ATOM 2065 O O . CYS A 1 272 ? -55.984 -1.116 95.614 1.00 84.12 272 CYS A O 1
ATOM 2067 N N . GLN A 1 273 ? -54.190 -0.238 96.650 1.00 82.06 273 GLN A N 1
ATOM 2068 C CA . GLN A 1 273 ? -54.150 -1.183 97.766 1.00 82.06 273 GLN A CA 1
ATOM 2069 C C . GLN A 1 273 ? -54.457 -0.472 99.090 1.00 82.06 273 GLN A C 1
ATOM 2071 O O . GLN A 1 273 ? -53.951 0.615 99.345 1.00 82.06 273 GLN A O 1
ATOM 2076 N N . CYS A 1 274 ? -55.264 -1.087 99.950 1.00 80.25 274 CYS A N 1
ATOM 2077 C CA . CYS A 1 274 ? -55.644 -0.541 101.256 1.00 80.25 274 CYS A CA 1
ATOM 2078 C C . CYS A 1 274 ? -54.507 -0.595 102.288 1.00 80.25 274 CYS A C 1
ATOM 2080 O O . CYS A 1 274 ? -53.751 -1.570 102.315 1.00 80.25 274 CYS A O 1
ATOM 2082 N N . VAL A 1 275 ? -54.396 0.434 103.139 1.00 77.56 275 VAL A N 1
ATOM 2083 C CA . VAL A 1 275 ? -53.411 0.506 104.233 1.00 77.56 275 VAL A CA 1
ATOM 2084 C C . VAL A 1 275 ? -54.064 1.052 105.514 1.00 77.56 275 VAL A C 1
ATOM 2086 O O . VAL A 1 275 ? -54.423 2.229 105.524 1.00 77.56 275 VAL A O 1
ATOM 2089 N N . PRO A 1 276 ? -54.137 0.267 106.610 1.00 71.19 276 PRO A N 1
ATOM 2090 C CA . PRO A 1 276 ? -53.858 -1.171 106.706 1.00 71.19 276 PRO A CA 1
ATOM 2091 C C . PRO A 1 276 ? -54.769 -1.985 105.778 1.00 71.19 276 PRO A C 1
ATOM 2093 O O . PRO A 1 276 ? -55.863 -1.548 105.431 1.00 71.19 276 PRO A O 1
ATOM 2096 N N . SER A 1 277 ? -54.332 -3.177 105.368 1.00 64.31 277 SER A N 1
ATOM 2097 C CA . SER A 1 277 ? -55.052 -4.054 104.423 1.00 64.31 277 SER A CA 1
ATOM 2098 C C . SER A 1 277 ? -56.466 -4.457 104.867 1.00 64.31 277 SER A C 1
ATOM 2100 O O . SER A 1 277 ? -57.217 -5.016 104.071 1.00 64.31 277 SER A O 1
ATOM 2102 N N . ASP A 1 278 ? -56.823 -4.128 106.107 1.00 65.06 278 ASP A N 1
ATOM 2103 C CA . ASP A 1 278 ? -57.987 -4.622 106.829 1.00 65.06 278 ASP A CA 1
ATOM 2104 C C . ASP A 1 278 ? -59.006 -3.489 107.115 1.00 65.06 278 ASP A C 1
ATOM 2106 O O . ASP A 1 278 ? -60.025 -3.727 107.757 1.00 65.06 278 ASP A O 1
ATOM 2110 N N . GLU A 1 279 ? -58.737 -2.254 106.657 1.00 62.12 279 GLU A N 1
ATOM 2111 C CA . GLU A 1 279 ? -59.539 -1.049 106.961 1.00 62.12 279 GLU A CA 1
ATOM 2112 C C . GLU A 1 279 ? -60.361 -0.497 105.779 1.00 62.12 279 GLU A C 1
ATOM 2114 O O . GLU A 1 279 ? -61.015 0.539 105.905 1.00 62.12 279 GLU A O 1
ATOM 2119 N N . CYS A 1 280 ? -60.378 -1.180 104.633 1.00 61.97 280 CYS A N 1
ATOM 2120 C CA . CYS A 1 280 ? -61.310 -0.843 103.556 1.00 61.97 280 CYS A CA 1
ATOM 2121 C C . CYS A 1 280 ? -62.642 -1.598 103.718 1.00 61.97 280 CYS A C 1
ATOM 2123 O O . CYS A 1 280 ? -62.608 -2.775 104.079 1.00 61.97 280 CYS A O 1
ATOM 2125 N N . PRO A 1 281 ? -63.794 -0.949 103.457 1.00 61.78 281 PRO A N 1
ATOM 2126 C CA . PRO A 1 281 ? -65.112 -1.582 103.517 1.00 61.78 281 PRO A CA 1
ATOM 2127 C C . PRO A 1 281 ? -65.318 -2.679 102.464 1.00 61.78 281 PRO A C 1
ATOM 2129 O O . PRO A 1 281 ? -64.708 -2.589 101.372 1.00 61.78 281 PRO A O 1
#

Sequence (281 aa):
EDADKFGKSWKATELPPVLGTEEQCSVNVNKNNCTLPPAENDLCLKLLDTALFGRCHAVVEPEPFVNLCHESWCHNNHTGCQDLEPYAKECQATGICLSWRGPDLCPYQCPPGLQYQACGLGCDITCDNVELYRKNPSACAAPNSESCVCPYPQVWKNNSCVPENQCQPCDVEGHYPGDSWHPDICTTCTCQVGNSVQCQRTQCPSTATVCERGFKSIVVQGTEADCCPKYMCVLEPREQEATCPPPQQPVCGYGQVLKTESGPNGCQEFICQCVPSDECP

Organism: NCBI:txid320908